Protein AF-A0AAN6ILG6-F1 (afdb_monomer_lite)

pLDDT: mean 80.62, std 25.34, range [27.41, 98.56]

Structure (mmCIF, N/CA/C/O backbone):
data_AF-A0AAN6ILG6-F1
#
_entry.id   AF-A0AAN6ILG6-F1
#
loop_
_atom_site.group_PDB
_atom_site.id
_atom_site.type_symbol
_atom_site.label_atom_id
_atom_site.label_alt_id
_atom_site.label_comp_id
_atom_site.label_asym_id
_atom_site.label_entity_id
_atom_site.label_seq_id
_atom_site.pdbx_PDB_ins_code
_atom_site.Cartn_x
_atom_site.Cartn_y
_atom_site.Cartn_z
_atom_site.occupancy
_atom_site.B_iso_or_equiv
_atom_site.auth_seq_id
_atom_site.auth_comp_id
_atom_site.auth_asym_id
_atom_site.auth_atom_id
_atom_site.pdbx_PDB_model_num
ATOM 1 N N . MET A 1 1 ? -23.202 -20.974 -27.378 1.00 37.56 1 MET A N 1
ATOM 2 C CA . MET A 1 1 ? -24.303 -21.431 -26.502 1.00 37.56 1 MET A CA 1
ATOM 3 C C . MET A 1 1 ? -24.706 -22.825 -26.984 1.00 37.56 1 MET A C 1
ATOM 5 O O . MET A 1 1 ? -24.920 -22.951 -28.180 1.00 37.56 1 MET A O 1
ATOM 9 N N . LEU A 1 2 ? -24.760 -23.811 -26.067 1.00 27.50 2 LEU A N 1
ATOM 10 C CA . LEU A 1 2 ? -25.050 -25.264 -26.225 1.00 27.50 2 LEU A CA 1
ATOM 11 C C . LEU A 1 2 ? -23.941 -26.165 -26.835 1.00 27.50 2 LEU A C 1
ATOM 13 O O . LEU A 1 2 ? -23.263 -25.728 -27.757 1.00 27.50 2 LEU A O 1
ATOM 17 N N . PRO A 1 3 ? -23.827 -27.457 -26.435 1.00 35.47 3 PRO A N 1
ATOM 18 C CA . PRO A 1 3 ? -24.008 -28.020 -25.085 1.00 35.47 3 PRO A CA 1
ATOM 19 C C . PRO A 1 3 ? -22.952 -29.089 -24.681 1.00 35.47 3 PRO A C 1
ATOM 21 O O . PRO A 1 3 ? -22.214 -29.635 -25.495 1.00 35.47 3 PRO A O 1
ATOM 24 N N . ARG A 1 4 ? -22.928 -29.416 -23.380 1.00 35.19 4 ARG A N 1
ATOM 25 C CA . ARG A 1 4 ? -22.278 -30.598 -22.780 1.00 35.19 4 ARG A CA 1
ATOM 26 C C . ARG A 1 4 ? -23.208 -31.816 -22.860 1.00 35.19 4 ARG A C 1
ATOM 28 O O . ARG A 1 4 ? -24.345 -31.676 -22.423 1.00 35.19 4 ARG A O 1
ATOM 35 N N . SER A 1 5 ? -22.680 -33.000 -23.200 1.00 34.22 5 SER A N 1
ATOM 36 C CA . SER A 1 5 ? -23.060 -34.283 -22.564 1.00 34.22 5 SER A CA 1
ATOM 37 C C . SER A 1 5 ? -22.188 -35.479 -23.003 1.00 34.22 5 SER A C 1
ATOM 39 O O . SER A 1 5 ? -22.277 -35.904 -24.147 1.00 34.22 5 SER A O 1
ATOM 41 N N . THR A 1 6 ? -21.445 -36.042 -22.030 1.00 32.50 6 THR A N 1
ATOM 42 C CA . THR A 1 6 ? -21.337 -37.490 -21.674 1.00 32.50 6 THR A CA 1
ATOM 43 C C . THR A 1 6 ? -20.784 -38.506 -22.696 1.00 32.50 6 THR A C 1
ATOM 45 O O . THR A 1 6 ? -21.150 -38.450 -23.853 1.00 32.50 6 THR A O 1
ATOM 48 N N . VAL A 1 7 ? -20.024 -39.572 -22.400 1.00 30.66 7 VAL A N 1
ATOM 49 C CA . VAL A 1 7 ? -19.466 -40.272 -21.215 1.00 30.66 7 VAL A CA 1
ATOM 50 C C . VAL A 1 7 ? -18.577 -41.400 -21.798 1.00 30.66 7 VAL A C 1
ATOM 52 O O . VAL A 1 7 ? -18.983 -41.989 -22.791 1.00 30.66 7 VAL A O 1
ATOM 55 N N . SER A 1 8 ? -17.444 -41.760 -21.174 1.00 27.52 8 SER A N 1
ATOM 56 C CA . SER A 1 8 ? -16.962 -43.159 -20.983 1.00 27.52 8 SER A CA 1
ATOM 57 C C . SER A 1 8 ? -15.572 -43.127 -20.317 1.00 27.52 8 SER A C 1
ATOM 59 O O . SER A 1 8 ? -14.613 -42.644 -20.905 1.00 27.52 8 SER A O 1
ATOM 61 N N . LYS A 1 9 ? -15.467 -43.330 -18.998 1.00 27.41 9 LYS A N 1
ATOM 62 C CA . LYS A 1 9 ? -15.150 -44.608 -18.320 1.00 27.41 9 LYS A CA 1
ATOM 63 C C . LYS A 1 9 ? -13.841 -45.275 -18.779 1.00 27.41 9 LYS A C 1
ATOM 65 O O . LYS A 1 9 ? -13.829 -46.051 -19.723 1.00 27.41 9 LYS A O 1
ATOM 70 N N . ALA A 1 10 ? -12.803 -45.103 -17.961 1.00 28.56 10 ALA A N 1
ATOM 71 C CA . ALA A 1 10 ? -11.825 -46.147 -17.667 1.00 28.56 10 ALA A CA 1
ATOM 72 C C . ALA A 1 10 ? -11.486 -46.102 -16.163 1.00 28.56 10 ALA A C 1
ATOM 74 O O . ALA A 1 10 ? -10.899 -45.148 -15.661 1.00 28.56 10 ALA A O 1
ATOM 75 N N . GLN A 1 11 ? -11.958 -47.125 -15.448 1.00 29.39 11 GLN A N 1
ATOM 76 C CA . GLN A 1 11 ? -11.457 -47.596 -14.147 1.00 29.39 11 GLN A CA 1
ATOM 77 C C . GLN A 1 11 ? -10.057 -48.216 -14.407 1.00 29.39 11 GLN A C 1
ATOM 79 O O . GLN A 1 11 ? -9.776 -48.566 -15.545 1.00 29.39 11 GLN A O 1
ATOM 84 N N . SER A 1 12 ? -9.101 -48.432 -13.504 1.00 27.53 12 SER A N 1
ATOM 85 C CA . SER A 1 12 ? -9.076 -48.778 -12.083 1.00 27.53 12 SER A CA 1
ATOM 86 C C . SER A 1 12 ? -7.592 -48.792 -11.664 1.00 27.53 12 SER A C 1
ATOM 88 O O . SER A 1 12 ? -6.769 -49.240 -12.459 1.00 27.53 12 SER A O 1
ATOM 90 N N . LEU A 1 13 ? -7.240 -48.379 -10.442 1.00 28.42 13 LEU A N 1
ATOM 91 C CA . LEU A 1 13 ? -6.645 -49.275 -9.431 1.00 28.42 13 LEU A CA 1
ATOM 92 C C . LEU A 1 13 ? -6.182 -48.503 -8.189 1.00 28.42 13 LEU A C 1
ATOM 94 O O . LEU A 1 13 ? -5.419 -47.543 -8.240 1.00 28.42 13 LEU A O 1
ATOM 98 N N . ALA A 1 14 ? -6.697 -48.981 -7.064 1.00 28.89 14 ALA A N 1
ATOM 99 C CA . ALA A 1 14 ? -6.488 -48.517 -5.708 1.00 28.89 14 ALA A CA 1
ATOM 100 C C . ALA A 1 14 ? -5.076 -48.800 -5.178 1.00 28.89 14 ALA A C 1
ATOM 102 O O . ALA A 1 14 ? -4.472 -49.804 -5.546 1.00 28.89 14 ALA A O 1
ATOM 103 N N . ARG A 1 15 ? -4.657 -48.024 -4.168 1.00 27.77 15 ARG A N 1
ATOM 104 C CA . ARG A 1 15 ? -4.013 -48.553 -2.953 1.00 27.77 15 ARG A CA 1
ATOM 105 C C . ARG A 1 15 ? -4.405 -47.700 -1.742 1.00 27.77 15 ARG A C 1
ATOM 107 O O . ARG A 1 15 ? -4.163 -46.499 -1.709 1.00 27.77 15 ARG A O 1
ATOM 114 N N . LEU A 1 16 ? -5.061 -48.360 -0.788 1.00 28.80 16 LEU A N 1
ATOM 115 C CA . LEU A 1 16 ? -5.446 -47.849 0.524 1.00 28.80 16 LEU A CA 1
ATOM 116 C C . LEU A 1 16 ? -4.208 -47.631 1.407 1.00 28.80 16 LEU A C 1
ATOM 118 O O . LEU A 1 16 ? -3.353 -48.510 1.494 1.00 28.80 16 LEU A O 1
ATOM 122 N N . GLY A 1 17 ? -4.197 -46.523 2.145 1.00 28.44 17 GLY A N 1
ATOM 123 C CA . GLY A 1 17 ? -3.419 -46.344 3.370 1.00 28.44 17 GLY A CA 1
ATOM 124 C C . GLY A 1 17 ? -4.347 -45.799 4.454 1.00 28.44 17 GLY A C 1
ATOM 125 O O . GLY A 1 17 ? -4.822 -44.672 4.349 1.00 28.44 17 GLY A O 1
ATOM 126 N N . ALA A 1 18 ? -4.672 -46.633 5.441 1.00 33.44 18 ALA A N 1
ATOM 127 C CA . ALA A 1 18 ? -5.539 -46.310 6.570 1.00 33.44 18 ALA A CA 1
ATOM 128 C C . ALA A 1 18 ? -4.818 -45.415 7.598 1.00 33.44 18 ALA A C 1
ATOM 130 O O . ALA A 1 18 ? -3.638 -45.623 7.873 1.00 33.44 18 ALA A O 1
ATOM 131 N N . VAL A 1 19 ? -5.541 -44.465 8.201 1.00 37.97 19 VAL A N 1
ATOM 132 C CA . VAL A 1 19 ? -5.087 -43.639 9.339 1.00 37.97 19 VAL A CA 1
ATOM 133 C C . VAL A 1 19 ? -6.102 -43.806 10.488 1.00 37.97 19 VAL A C 1
ATOM 135 O O . VAL A 1 19 ? -7.297 -43.905 10.200 1.00 37.97 19 VAL A O 1
ATOM 138 N N . PRO A 1 20 ? -5.680 -43.908 11.767 1.00 33.75 20 PRO A N 1
ATOM 139 C CA . PRO A 1 20 ? -6.490 -44.513 12.822 1.00 33.75 20 PRO A CA 1
ATOM 140 C C . PRO A 1 20 ? -7.563 -43.599 13.435 1.00 33.75 20 PRO A C 1
ATOM 142 O O . PRO A 1 20 ? -7.376 -42.403 13.655 1.00 33.75 20 PRO A O 1
ATOM 145 N N . SER A 1 21 ? -8.676 -44.239 13.788 1.00 39.94 21 SER A N 1
ATOM 146 C CA . SER A 1 21 ? -9.923 -43.696 14.333 1.00 39.94 21 SER A CA 1
ATOM 147 C C . SER A 1 21 ? -9.893 -43.435 15.850 1.00 39.94 21 SER A C 1
ATOM 149 O O . SER A 1 21 ? -10.621 -44.088 16.594 1.00 39.94 21 SER A O 1
ATOM 151 N N . SER A 1 22 ? -9.093 -42.480 16.340 1.00 34.94 22 SER A N 1
ATOM 152 C CA . SER A 1 22 ? -9.093 -42.125 17.781 1.00 34.94 22 SER A CA 1
ATOM 153 C C . SER A 1 22 ? -9.301 -40.643 18.118 1.00 34.94 22 SER A C 1
ATOM 155 O O . SER A 1 22 ? -9.408 -40.304 19.292 1.00 34.94 22 SER A O 1
ATOM 157 N N . VAL A 1 23 ? -9.459 -39.754 17.129 1.00 38.31 23 VAL A N 1
ATOM 158 C CA . VAL A 1 23 ? -9.656 -38.305 17.378 1.00 38.31 23 VAL A CA 1
ATOM 159 C C . VAL A 1 23 ? -11.119 -37.853 17.200 1.00 38.31 23 VAL A C 1
ATOM 161 O O . VAL A 1 23 ? -11.509 -36.793 17.685 1.00 38.31 23 VAL A O 1
ATOM 164 N N . LEU A 1 24 ? -11.984 -38.679 16.595 1.00 36.03 24 LEU A N 1
ATOM 165 C CA . LEU A 1 24 ? -13.403 -38.341 16.381 1.00 36.03 24 LEU A CA 1
ATOM 166 C C . LEU A 1 24 ? -14.313 -38.549 17.610 1.00 36.03 24 LEU A C 1
ATOM 168 O O . LEU A 1 24 ? -15.437 -38.053 17.619 1.00 36.03 24 LEU A O 1
ATOM 172 N N . ALA A 1 25 ? -13.856 -39.247 18.654 1.00 37.28 25 ALA A N 1
ATOM 173 C CA . ALA A 1 25 ? -14.708 -39.612 19.792 1.00 37.28 25 ALA A CA 1
ATOM 174 C C . ALA A 1 25 ? -14.851 -38.507 20.863 1.00 37.28 25 ALA A C 1
ATOM 176 O O . ALA A 1 25 ? -15.771 -38.557 21.676 1.00 37.28 25 ALA A O 1
ATOM 177 N N . THR A 1 26 ? -14.001 -37.476 20.853 1.00 35.88 26 THR A N 1
ATOM 178 C CA . THR A 1 26 ? -13.966 -36.460 21.927 1.00 35.88 26 THR A CA 1
ATOM 179 C C . THR A 1 26 ? -14.796 -35.206 21.614 1.00 35.88 26 THR A C 1
ATOM 181 O O . THR A 1 26 ? -15.147 -34.452 22.520 1.00 35.88 26 THR A O 1
ATOM 184 N N . ALA A 1 27 ? -15.173 -34.988 20.349 1.00 37.06 27 ALA A N 1
ATOM 185 C CA . ALA A 1 27 ? -15.988 -33.839 19.933 1.00 37.06 27 ALA A CA 1
ATOM 186 C C . ALA A 1 27 ? -17.505 -34.083 20.081 1.00 37.06 27 ALA A C 1
ATOM 188 O O . ALA A 1 27 ? -18.256 -33.149 20.355 1.00 37.06 27 ALA A O 1
ATOM 189 N N . ALA A 1 28 ? -17.958 -35.337 19.972 1.00 36.50 28 ALA A N 1
ATOM 190 C CA . ALA A 1 28 ? -19.379 -35.688 20.056 1.00 36.50 28 ALA A CA 1
ATOM 191 C C . ALA A 1 28 ? -19.934 -35.677 21.497 1.00 36.50 28 ALA A C 1
ATOM 193 O O . ALA A 1 28 ? -21.123 -35.443 21.697 1.00 36.50 28 ALA A O 1
ATOM 194 N N . LEU A 1 29 ? -19.083 -35.858 22.516 1.00 34.81 29 LEU A N 1
ATOM 195 C CA . LEU A 1 29 ? -19.524 -35.952 23.916 1.00 34.81 29 LEU A CA 1
ATOM 196 C C . LEU A 1 29 ? -19.755 -34.584 24.592 1.00 34.81 29 LEU A C 1
ATOM 198 O O . LEU A 1 29 ? -20.463 -34.503 25.592 1.00 34.81 29 LEU A O 1
ATOM 202 N N . ARG A 1 30 ? -19.207 -33.489 24.041 1.00 35.28 30 ARG A N 1
ATOM 203 C CA . ARG A 1 30 ? -19.399 -32.122 24.573 1.00 35.28 30 ARG A CA 1
ATOM 204 C C . ARG A 1 30 ? -20.671 -31.431 24.065 1.00 35.28 30 ARG A C 1
ATOM 206 O O . ARG A 1 30 ? -21.126 -30.482 24.692 1.00 35.28 30 ARG A O 1
ATOM 213 N N . ALA A 1 31 ? -21.263 -31.921 22.975 1.00 37.19 31 ALA A N 1
ATOM 214 C CA . ALA A 1 31 ? -22.494 -31.374 22.400 1.00 37.19 31 ALA A CA 1
ATOM 215 C C . ALA A 1 31 ? -23.781 -31.930 23.049 1.00 37.19 31 ALA A C 1
ATOM 217 O O . ALA A 1 31 ? -24.849 -31.351 22.881 1.00 37.19 31 ALA A O 1
ATOM 218 N N . ALA A 1 32 ? -23.692 -33.017 23.825 1.00 35.97 32 ALA A N 1
ATOM 219 C CA . ALA A 1 32 ? -24.858 -33.720 24.370 1.00 35.97 32 ALA A CA 1
ATOM 220 C C . ALA A 1 32 ? -25.281 -33.290 25.793 1.00 35.97 32 ALA A C 1
ATOM 222 O O . ALA A 1 32 ? -26.276 -33.800 26.300 1.00 35.97 32 ALA A O 1
ATOM 223 N N . LEU A 1 33 ? -24.579 -32.348 26.442 1.00 34.56 33 LEU A N 1
ATOM 224 C CA . LEU A 1 33 ? -24.866 -31.947 27.833 1.00 34.56 33 LEU A CA 1
ATOM 225 C C . LEU A 1 33 ? -25.572 -30.586 27.997 1.00 34.56 33 LEU A C 1
ATOM 227 O O . LEU A 1 33 ? -25.819 -30.163 29.121 1.00 34.56 33 LEU A O 1
ATOM 231 N N . LEU A 1 34 ? -25.918 -29.898 26.903 1.00 34.12 34 LEU A N 1
ATOM 232 C CA . LEU A 1 34 ? -26.539 -28.560 26.927 1.00 34.12 34 LEU A CA 1
ATOM 233 C C . LEU A 1 34 ? -27.992 -28.536 26.412 1.00 34.12 34 LEU A C 1
ATOM 235 O O . LEU A 1 34 ? -28.523 -27.470 26.109 1.00 34.12 34 LEU A O 1
ATOM 239 N N . HIS A 1 35 ? -28.660 -29.690 26.304 1.00 40.69 35 HIS A N 1
ATOM 240 C CA . HIS A 1 35 ? -30.042 -29.800 25.796 1.00 40.69 35 HIS A CA 1
ATOM 241 C C . HIS A 1 35 ? -31.047 -30.394 26.794 1.00 40.69 35 HIS A C 1
ATOM 243 O O . HIS A 1 35 ? -32.044 -30.999 26.410 1.00 40.69 35 HIS A O 1
ATOM 249 N N . THR A 1 36 ? -30.846 -30.163 28.090 1.00 36.66 36 THR A N 1
ATOM 250 C CA . THR A 1 36 ? -31.822 -30.537 29.126 1.00 36.66 36 THR A CA 1
ATOM 251 C C . THR A 1 36 ? -32.105 -29.392 30.093 1.00 36.66 36 THR A C 1
ATOM 253 O O . THR A 1 36 ? -31.990 -29.534 31.303 1.00 36.66 36 THR A O 1
ATOM 256 N N . LEU A 1 37 ? -32.557 -28.251 29.570 1.00 30.94 37 LEU A N 1
ATOM 257 C CA . LEU A 1 37 ? -33.304 -27.280 30.371 1.00 30.94 37 LEU A CA 1
ATOM 258 C C . LEU A 1 37 ? -34.600 -26.923 29.637 1.00 30.94 37 LEU A C 1
ATOM 260 O O . LEU A 1 37 ? -34.627 -26.099 28.728 1.00 30.94 37 LEU A O 1
ATOM 264 N N . LYS A 1 38 ? -35.685 -27.605 30.027 1.00 35.44 38 LYS A N 1
ATOM 265 C CA . LYS A 1 38 ? -37.062 -27.229 29.680 1.00 35.44 38 LYS A CA 1
ATOM 266 C C . LYS A 1 38 ? -37.358 -25.831 30.246 1.00 35.44 38 LYS A C 1
ATOM 268 O O . LYS A 1 38 ? -37.029 -25.592 31.410 1.00 35.44 38 LYS A O 1
ATOM 273 N N . PRO A 1 39 ? -38.045 -24.942 29.508 1.00 33.09 39 PRO A N 1
ATOM 274 C CA . PRO A 1 39 ? -38.548 -23.704 30.084 1.00 33.09 39 PRO A CA 1
ATOM 275 C C . PRO A 1 39 ? -39.615 -24.038 31.136 1.00 33.09 39 PRO A C 1
ATOM 277 O O . PRO A 1 39 ? -40.578 -24.763 30.877 1.00 33.09 39 PRO A O 1
ATOM 280 N N . ARG A 1 40 ? -39.406 -23.543 32.357 1.00 28.97 40 ARG A N 1
ATOM 281 C CA . ARG A 1 40 ? -40.323 -23.695 33.487 1.00 28.97 40 ARG A CA 1
ATOM 282 C C . ARG A 1 40 ? -41.527 -22.781 33.244 1.00 28.97 40 ARG A C 1
ATOM 284 O O . ARG A 1 40 ? -41.373 -21.565 33.218 1.00 28.97 40 ARG A O 1
ATOM 291 N N . GLN A 1 41 ? -42.710 -23.363 33.056 1.00 32.34 41 GLN A N 1
ATOM 292 C CA . GLN A 1 41 ? -43.970 -22.620 33.043 1.00 32.34 41 GLN A CA 1
ATOM 293 C C . GLN A 1 41 ? -44.199 -22.018 34.435 1.00 32.34 41 GLN A C 1
ATOM 295 O O . GLN A 1 41 ? -44.405 -22.751 35.404 1.00 32.34 41 GLN A O 1
ATOM 300 N N . SER A 1 42 ? -44.132 -20.693 34.555 1.00 32.50 42 SER A N 1
ATOM 301 C CA . SER A 1 42 ? -44.607 -19.995 35.746 1.00 32.50 42 SER A CA 1
ATOM 302 C C . SER A 1 42 ? -46.119 -19.814 35.638 1.00 32.50 42 SER A C 1
ATOM 304 O O . SER A 1 42 ? -46.610 -19.056 34.803 1.00 32.50 42 SER A O 1
ATOM 306 N N . SER A 1 43 ? -46.840 -20.538 36.490 1.00 31.02 43 SER A N 1
ATOM 307 C CA . SER A 1 43 ? -48.249 -20.327 36.808 1.00 31.02 43 SER A CA 1
ATOM 308 C C . SER A 1 43 ? -48.511 -18.856 37.139 1.00 31.02 43 SER A C 1
ATOM 310 O O . SER A 1 43 ? -47.929 -18.322 38.083 1.00 31.02 43 SER A O 1
ATOM 312 N N . ALA A 1 44 ? -49.408 -18.222 36.385 1.00 31.67 44 ALA A N 1
ATOM 313 C CA . ALA A 1 44 ? -49.995 -16.939 36.733 1.00 31.67 44 ALA A CA 1
ATOM 314 C C . ALA A 1 44 ? -50.827 -17.101 38.015 1.00 31.67 44 ALA A C 1
ATOM 316 O O . ALA A 1 44 ? -51.818 -17.829 38.032 1.00 31.67 44 ALA A O 1
ATOM 317 N N . ALA A 1 45 ? -50.408 -16.445 39.096 1.00 30.44 45 ALA A N 1
ATOM 318 C CA . ALA A 1 45 ? -51.261 -16.221 40.252 1.00 30.44 45 ALA A CA 1
ATOM 319 C C . ALA A 1 45 ? -52.100 -14.970 39.975 1.00 30.44 45 ALA A C 1
ATOM 321 O O . ALA A 1 45 ? -51.566 -13.879 39.775 1.00 30.44 45 ALA A O 1
ATOM 322 N N . ALA A 1 46 ? -53.415 -15.160 39.915 1.00 32.62 46 ALA A N 1
ATOM 323 C CA . ALA A 1 46 ? -54.392 -14.095 39.802 1.00 32.62 46 ALA A CA 1
ATOM 324 C C . ALA A 1 46 ? -54.331 -13.187 41.040 1.00 32.62 46 ALA A C 1
ATOM 326 O O . ALA A 1 46 ? -54.523 -13.650 42.163 1.00 32.62 46 ALA A O 1
ATOM 327 N N . ALA A 1 47 ? -54.111 -11.894 40.817 1.00 30.17 47 ALA A N 1
ATOM 328 C CA . ALA A 1 47 ? -54.420 -10.847 41.778 1.00 30.17 47 ALA A CA 1
ATOM 329 C C . ALA A 1 47 ? -55.408 -9.886 41.113 1.00 30.17 47 ALA A C 1
ATOM 331 O O . ALA A 1 47 ? -55.060 -9.089 40.245 1.00 30.17 47 ALA A O 1
ATOM 332 N N . THR A 1 48 ? -56.669 -10.025 41.502 1.00 31.09 48 THR A N 1
ATOM 333 C CA . THR A 1 48 ? -57.751 -9.068 41.279 1.00 31.09 48 THR A CA 1
ATOM 334 C C . THR A 1 48 ? -57.395 -7.733 41.928 1.00 31.09 48 THR A C 1
ATOM 336 O O . THR A 1 48 ? -57.300 -7.664 43.151 1.00 31.09 48 THR A O 1
ATOM 339 N N . VAL A 1 49 ? -57.260 -6.671 41.131 1.00 32.78 49 VAL A N 1
ATOM 340 C CA . VAL A 1 49 ? -57.364 -5.283 41.603 1.00 32.78 49 VAL A CA 1
ATOM 341 C C . VAL A 1 49 ? -58.253 -4.508 40.633 1.00 32.78 49 VAL A C 1
ATOM 343 O O . VAL A 1 49 ? -58.177 -4.672 39.418 1.00 32.78 49 VAL A O 1
ATOM 346 N N . SER A 1 50 ? -59.168 -3.754 41.230 1.00 29.17 50 SER A N 1
ATOM 347 C CA . SER A 1 50 ? -60.350 -3.138 40.649 1.00 29.17 50 SER A CA 1
ATOM 348 C C . SER A 1 50 ? -60.076 -2.049 39.616 1.00 29.17 50 SER A C 1
ATOM 350 O O . SER A 1 50 ? -59.101 -1.307 39.696 1.00 29.17 50 SER A O 1
ATOM 352 N N . SER A 1 51 ? -61.056 -1.914 38.727 1.00 34.28 51 SER A N 1
ATOM 353 C CA . SER A 1 51 ? -61.338 -0.795 37.831 1.00 34.28 51 SER A CA 1
ATOM 354 C C . SER A 1 51 ? -61.025 0.592 38.407 1.00 34.28 51 SER A C 1
ATOM 356 O O . SER A 1 51 ? -61.603 0.999 39.415 1.00 34.28 51 SER A O 1
ATOM 358 N N . GLY A 1 52 ? -60.200 1.337 37.676 1.00 28.27 52 GLY A N 1
ATOM 359 C CA . GLY A 1 52 ? -60.052 2.784 37.754 1.00 28.27 52 GLY A CA 1
ATOM 360 C C . GLY A 1 52 ? -59.693 3.284 36.360 1.00 28.27 52 GLY A C 1
ATOM 361 O O . GLY A 1 52 ? -58.574 3.092 35.895 1.00 28.27 52 GLY A O 1
ATOM 362 N N . ASP A 1 53 ? -60.689 3.825 35.674 1.00 35.16 53 ASP A N 1
ATOM 363 C CA . ASP A 1 53 ? -60.608 4.375 34.327 1.00 35.16 53 ASP A CA 1
ATOM 364 C C . ASP A 1 53 ? -59.734 5.638 34.335 1.00 35.16 53 ASP A C 1
ATOM 366 O O . ASP A 1 53 ? -60.018 6.569 35.089 1.00 35.16 53 ASP A O 1
ATOM 370 N N . SER A 1 54 ? -58.650 5.653 33.556 1.00 33.44 54 SER A N 1
ATOM 371 C CA . SER A 1 54 ? -57.942 6.858 33.096 1.00 33.44 54 SER A CA 1
ATOM 372 C C . SER A 1 54 ? -56.871 6.461 32.082 1.00 33.44 54 SER A C 1
ATOM 374 O O . SER A 1 54 ? -55.869 5.822 32.398 1.00 33.44 54 SER A O 1
ATOM 376 N N . THR A 1 55 ? -57.102 6.857 30.838 1.00 40.38 55 THR A N 1
ATOM 377 C CA . THR A 1 55 ? -56.177 6.851 29.702 1.00 40.38 55 THR A CA 1
ATOM 378 C C . THR A 1 55 ? -54.743 7.243 30.086 1.00 40.38 55 THR A C 1
ATOM 380 O O . THR A 1 55 ? -54.432 8.422 30.237 1.00 40.38 55 THR A O 1
ATOM 383 N N . ALA A 1 56 ? -53.853 6.251 30.180 1.00 41.00 56 ALA A N 1
ATOM 384 C CA . ALA A 1 56 ? -52.406 6.424 30.316 1.00 41.00 56 ALA A CA 1
ATOM 385 C C . ALA A 1 56 ? -51.674 5.633 29.219 1.00 41.00 56 ALA A C 1
ATOM 387 O O . ALA A 1 56 ? -50.913 4.705 29.478 1.00 41.00 56 ALA A O 1
ATOM 388 N N . THR A 1 57 ? -51.888 6.014 27.961 1.00 37.75 57 THR A N 1
ATOM 389 C CA . THR A 1 57 ? -51.171 5.468 26.795 1.00 37.75 57 THR A CA 1
ATOM 390 C C . THR A 1 57 ? -49.699 5.915 26.703 1.00 37.75 57 THR A C 1
ATOM 392 O O . THR A 1 57 ? -49.012 5.532 25.764 1.00 37.75 57 THR A O 1
ATOM 395 N N . GLY A 1 58 ? -49.179 6.673 27.683 1.00 41.22 58 GLY A N 1
ATOM 396 C CA . GLY A 1 58 ? -47.783 7.144 27.727 1.00 41.22 58 GLY A CA 1
ATOM 397 C C . GLY A 1 58 ? -46.832 6.381 28.667 1.00 41.22 58 GLY A C 1
ATOM 398 O O . GLY A 1 58 ? -45.622 6.567 28.583 1.00 41.22 58 GLY A O 1
ATOM 399 N N . SER A 1 59 ? -47.336 5.521 29.563 1.00 49.69 59 SER A N 1
ATOM 400 C CA . SER A 1 59 ? -46.513 4.904 30.627 1.00 49.69 59 SER A CA 1
ATOM 401 C C . SER A 1 59 ? -45.774 3.633 30.179 1.00 49.69 59 SER A C 1
ATOM 403 O O . SER A 1 59 ? -44.639 3.383 30.588 1.00 49.69 59 SER A O 1
ATOM 405 N N . THR A 1 60 ? -46.367 2.850 29.278 1.00 48.34 60 THR A N 1
ATOM 406 C CA . THR A 1 60 ? -45.805 1.570 28.818 1.00 48.34 60 THR A CA 1
ATOM 407 C C . THR A 1 60 ? -44.577 1.737 27.921 1.00 48.34 60 THR A C 1
ATOM 409 O O . THR A 1 60 ? -43.649 0.937 28.016 1.00 48.34 60 THR A O 1
ATOM 412 N N . ALA A 1 61 ? -44.515 2.799 27.110 1.00 53.94 61 ALA A N 1
ATOM 413 C CA . ALA A 1 61 ? -43.353 3.105 26.270 1.00 53.94 61 ALA A CA 1
ATOM 414 C C . ALA A 1 61 ? -42.113 3.487 27.102 1.00 53.94 61 ALA A C 1
ATOM 416 O O . ALA A 1 61 ? -41.002 3.066 26.788 1.00 53.94 61 ALA A O 1
ATOM 417 N N . SER A 1 62 ? -42.309 4.222 28.203 1.00 60.22 62 SER A N 1
ATOM 418 C CA . SER A 1 62 ? -41.237 4.619 29.125 1.00 60.22 62 SER A CA 1
ATOM 419 C C . SER A 1 62 ? -40.696 3.430 29.930 1.00 60.22 62 SER A C 1
ATOM 421 O O . SER A 1 62 ? -39.482 3.263 30.034 1.00 60.22 62 SER A O 1
ATOM 423 N N . ALA A 1 63 ? -41.575 2.550 30.424 1.00 60.59 63 ALA A N 1
ATOM 424 C CA . ALA A 1 63 ? -41.165 1.338 31.135 1.00 60.59 63 ALA A CA 1
ATOM 425 C C . ALA A 1 63 ? -40.438 0.334 30.219 1.00 60.59 63 ALA A C 1
ATOM 427 O O . ALA A 1 63 ? -39.457 -0.283 30.633 1.00 60.59 63 ALA A O 1
ATOM 428 N N . ALA A 1 64 ? -40.876 0.202 28.961 1.00 60.94 64 ALA A N 1
ATOM 429 C CA . ALA A 1 64 ? -40.209 -0.633 27.964 1.00 60.94 64 ALA A CA 1
ATOM 430 C C . ALA A 1 64 ? -38.830 -0.074 27.571 1.00 60.94 64 ALA A C 1
ATOM 432 O O . ALA A 1 64 ? -37.865 -0.832 27.515 1.00 60.94 64 ALA A O 1
ATOM 433 N N . ALA A 1 65 ? -38.706 1.242 27.372 1.00 61.50 65 ALA A N 1
ATOM 434 C CA . ALA A 1 65 ? -37.421 1.890 27.107 1.00 61.50 65 ALA A CA 1
ATOM 435 C C . ALA A 1 65 ? -36.445 1.745 28.288 1.00 61.50 65 ALA A C 1
ATOM 437 O O . ALA A 1 65 ? -35.279 1.414 28.087 1.00 61.50 65 ALA A O 1
ATOM 438 N N . ALA A 1 66 ? -36.926 1.899 29.525 1.00 65.81 66 ALA A N 1
ATOM 439 C CA . ALA A 1 66 ? -36.120 1.694 30.728 1.00 65.81 66 ALA A CA 1
ATOM 440 C C . ALA A 1 66 ? -35.655 0.233 30.888 1.00 65.81 66 ALA A C 1
ATOM 442 O O . ALA A 1 66 ? -34.515 -0.014 31.276 1.00 65.81 66 ALA A O 1
ATOM 443 N N . ALA A 1 67 ? -36.504 -0.742 30.546 1.00 64.69 67 ALA A N 1
ATOM 444 C CA . ALA A 1 67 ? -36.139 -2.159 30.560 1.00 64.69 67 ALA A CA 1
ATOM 445 C C . ALA A 1 67 ? -35.115 -2.518 29.466 1.00 64.69 67 ALA A C 1
ATOM 447 O O . ALA A 1 67 ? -34.208 -3.311 29.713 1.00 64.69 67 ALA A O 1
ATOM 448 N N . VAL A 1 68 ? -35.222 -1.910 28.278 1.00 66.94 68 VAL A N 1
ATOM 449 C CA . VAL A 1 68 ? -34.233 -2.047 27.194 1.00 66.94 68 VAL A CA 1
ATOM 450 C C . VAL A 1 68 ? -32.893 -1.422 27.596 1.00 66.94 68 VAL A C 1
ATOM 452 O O . VAL A 1 68 ? -31.854 -2.043 27.394 1.00 66.94 68 VAL A O 1
ATOM 455 N N . GLN A 1 69 ? -32.907 -0.257 28.250 1.00 68.62 69 GLN A N 1
ATOM 456 C CA . GLN A 1 69 ? -31.705 0.385 28.792 1.00 68.62 69 GLN A CA 1
ATOM 457 C C . GLN A 1 69 ? -31.033 -0.473 29.877 1.00 68.62 69 GLN A C 1
ATOM 459 O O . GLN A 1 69 ? -29.811 -0.586 29.913 1.00 68.62 69 GLN A O 1
ATOM 464 N N . ALA A 1 70 ? -31.820 -1.114 30.748 1.00 75.19 70 ALA A N 1
ATOM 465 C CA . ALA A 1 70 ? -31.308 -1.990 31.804 1.00 75.19 70 ALA A CA 1
ATOM 466 C C . ALA A 1 70 ? -30.632 -3.265 31.263 1.00 75.19 70 ALA A C 1
ATOM 468 O O . ALA A 1 70 ? -29.816 -3.872 31.955 1.00 75.19 70 ALA A O 1
ATOM 469 N N . LEU A 1 71 ? -30.965 -3.664 30.033 1.00 78.88 71 LEU A N 1
ATOM 470 C CA . LEU A 1 71 ? -30.364 -4.790 29.315 1.00 78.88 71 LEU A CA 1
ATOM 471 C C . LEU A 1 71 ? -29.352 -4.340 28.250 1.00 78.88 71 LEU A C 1
ATOM 473 O O . LEU A 1 71 ? -28.910 -5.166 27.448 1.00 78.88 71 LEU A O 1
ATOM 477 N N . ALA A 1 72 ? -28.982 -3.055 28.228 1.00 71.56 72 ALA A N 1
ATOM 478 C CA . ALA A 1 72 ? -28.017 -2.542 27.271 1.00 71.56 72 ALA A CA 1
ATOM 479 C C . ALA A 1 72 ? -26.657 -3.257 27.429 1.00 71.56 72 ALA A C 1
ATOM 481 O O . ALA A 1 72 ? -26.227 -3.531 28.558 1.00 71.56 72 ALA A O 1
ATOM 482 N N . PRO A 1 73 ? -25.954 -3.567 26.324 1.00 69.50 73 PRO A N 1
ATOM 483 C CA . PRO A 1 73 ? -24.649 -4.210 26.386 1.00 69.50 73 PRO A CA 1
ATOM 484 C C . PRO A 1 73 ? -23.655 -3.372 27.198 1.00 69.50 73 PRO A C 1
ATOM 486 O O . PRO A 1 73 ? -23.353 -2.233 26.857 1.00 69.50 73 PRO A O 1
ATOM 489 N N . LEU A 1 74 ? -23.108 -3.957 28.265 1.00 72.44 74 LEU A N 1
ATOM 490 C CA . LEU A 1 74 ? -22.108 -3.294 29.112 1.00 72.44 74 LEU A CA 1
ATOM 491 C C . LEU A 1 74 ? -20.705 -3.260 28.474 1.00 72.44 74 LEU A C 1
ATOM 493 O O . LEU A 1 74 ? -19.834 -2.514 28.921 1.00 72.44 74 LEU A O 1
ATOM 497 N N . ASP A 1 75 ? -20.466 -4.083 27.449 1.00 74.62 75 ASP A N 1
ATOM 498 C CA . ASP A 1 75 ? -19.197 -4.160 26.717 1.00 74.62 75 ASP A CA 1
ATOM 499 C C . ASP A 1 75 ? -19.234 -3.267 25.469 1.00 74.62 75 ASP 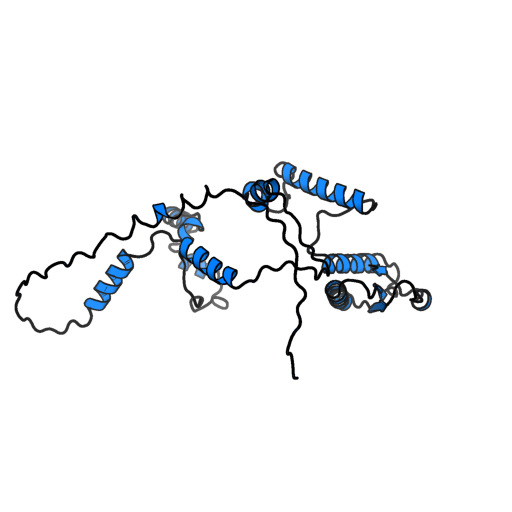A C 1
ATOM 501 O O . ASP A 1 75 ? -19.409 -3.736 24.343 1.00 74.62 75 ASP A O 1
ATOM 505 N N . THR A 1 76 ? -19.097 -1.958 25.685 1.00 84.62 76 THR A N 1
ATOM 506 C CA . THR A 1 76 ? -18.978 -0.972 24.607 1.00 84.62 76 THR A CA 1
ATOM 507 C C . THR A 1 76 ? -17.512 -0.752 24.229 1.00 84.62 76 THR A C 1
ATOM 509 O O . THR A 1 76 ? -16.622 -0.656 25.082 1.00 84.62 76 THR A O 1
ATOM 512 N N . PHE A 1 77 ? -17.239 -0.651 22.926 1.00 89.75 77 PHE A N 1
ATOM 513 C CA . PHE A 1 77 ? -15.880 -0.437 22.420 1.00 89.75 77 PHE A CA 1
ATOM 514 C C . PHE A 1 77 ? -15.338 0.959 22.768 1.00 89.75 77 PHE A C 1
ATOM 516 O O . PHE A 1 77 ? -14.164 1.089 23.118 1.00 89.75 77 PHE A O 1
ATOM 523 N N . LEU A 1 78 ? -16.199 1.988 22.760 1.00 89.81 78 LEU A N 1
ATOM 524 C CA . LEU A 1 78 ? -15.834 3.384 23.046 1.00 89.81 78 LEU A CA 1
ATOM 525 C C . LEU A 1 78 ? -15.056 3.537 24.357 1.00 89.81 78 LEU A C 1
ATOM 527 O O . LEU A 1 78 ? -14.046 4.232 24.395 1.00 89.81 78 LEU A O 1
ATOM 531 N N . ARG A 1 79 ? -15.459 2.826 25.416 1.00 87.19 79 ARG A N 1
ATOM 532 C CA . ARG A 1 79 ? -14.800 2.899 26.729 1.00 87.19 79 ARG A CA 1
ATOM 533 C C . ARG A 1 79 ? -13.376 2.321 26.728 1.00 87.19 79 ARG A C 1
ATOM 535 O O . ARG A 1 79 ? -12.565 2.674 27.585 1.00 87.19 79 ARG A O 1
ATOM 542 N N . ARG A 1 80 ? -13.074 1.404 25.804 1.00 90.62 80 ARG A N 1
ATOM 543 C CA . ARG A 1 80 ? -11.741 0.799 25.630 1.00 90.62 80 ARG A CA 1
ATOM 544 C C . ARG A 1 80 ? -10.871 1.583 24.653 1.00 90.62 80 ARG A C 1
ATOM 546 O O . ARG A 1 80 ? -9.655 1.558 24.795 1.00 90.62 80 ARG A O 1
ATOM 553 N N . HIS A 1 81 ? -11.493 2.264 23.694 1.00 94.38 81 HIS A N 1
ATOM 554 C CA . HIS A 1 81 ? -10.811 3.098 22.711 1.00 94.38 81 HIS A CA 1
ATOM 555 C C . HIS A 1 81 ? -10.430 4.473 23.276 1.00 94.38 81 HIS A C 1
ATOM 557 O O . HIS A 1 81 ? -9.287 4.902 23.137 1.00 94.38 81 HIS A O 1
ATOM 563 N N . ASN A 1 82 ? -11.365 5.141 23.956 1.00 94.44 82 ASN A N 1
ATOM 564 C CA . ASN A 1 82 ? -11.138 6.452 24.554 1.00 94.44 82 ASN A CA 1
ATOM 565 C C . ASN A 1 82 ? -10.423 6.297 25.901 1.00 94.44 82 ASN A C 1
ATOM 567 O O . ASN A 1 82 ? -10.922 5.635 26.817 1.00 94.44 82 ASN A O 1
ATOM 571 N N . GLY A 1 83 ? -9.244 6.915 26.005 1.00 94.69 83 GLY A N 1
ATOM 572 C CA . GLY A 1 83 ? -8.418 6.907 27.213 1.00 94.69 83 GLY A CA 1
ATOM 573 C C . GLY A 1 83 ? -9.035 7.686 28.383 1.00 94.69 83 GLY A C 1
ATOM 574 O O . GLY A 1 83 ? -9.250 7.074 29.432 1.00 94.69 83 GLY A O 1
ATOM 575 N N . PRO A 1 84 ? -9.332 8.994 28.217 1.00 95.81 84 PRO A N 1
ATOM 576 C CA . PRO A 1 84 ? -9.877 9.831 29.285 1.00 95.81 84 PRO A CA 1
ATOM 577 C C . PRO A 1 84 ? -11.195 9.293 29.848 1.00 95.81 84 PRO A C 1
ATOM 579 O O . PRO A 1 84 ? -12.079 8.865 29.100 1.00 95.81 84 PRO A O 1
ATOM 582 N N . ARG A 1 85 ? -11.319 9.312 31.176 1.00 93.44 85 ARG A N 1
ATOM 583 C CA . ARG A 1 85 ? -12.567 9.043 31.903 1.00 93.44 85 ARG A CA 1
ATOM 584 C C . ARG A 1 85 ? -13.319 10.340 32.162 1.00 93.44 85 ARG A C 1
ATOM 586 O O . ARG A 1 85 ? -12.748 11.415 32.032 1.00 93.44 85 ARG A O 1
ATOM 593 N N . ASP A 1 86 ? -14.575 10.236 32.579 1.00 93.19 86 ASP A N 1
ATOM 594 C CA . ASP A 1 86 ? -15.433 11.405 32.815 1.00 93.19 86 ASP A CA 1
ATOM 595 C C . ASP A 1 86 ? -14.777 12.421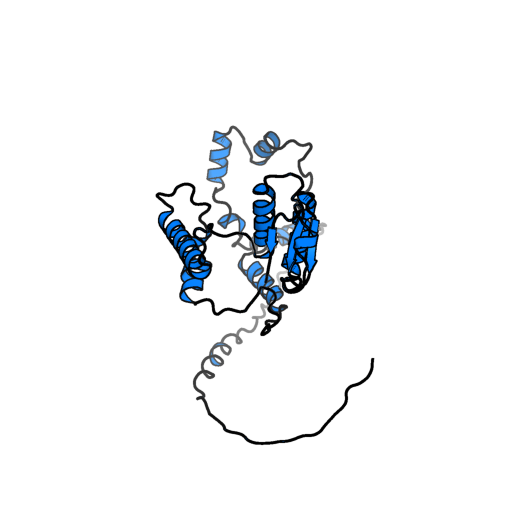 33.770 1.00 93.19 86 ASP A C 1
ATOM 597 O O . ASP A 1 86 ? -14.726 13.608 33.468 1.00 93.19 86 ASP A O 1
ATOM 601 N N . SER A 1 87 ? -14.133 11.949 34.844 1.00 95.56 87 SER A N 1
ATOM 602 C CA . SER A 1 87 ? -13.372 12.803 35.770 1.00 95.56 87 SER A CA 1
ATOM 603 C C . SER A 1 87 ? -12.143 13.474 35.140 1.00 95.56 87 SER A C 1
ATOM 605 O O . SER A 1 87 ? -11.781 14.593 35.513 1.00 95.56 87 SER A O 1
ATOM 607 N N . ASP A 1 88 ? -11.481 12.797 34.197 1.00 96.75 88 ASP A N 1
ATOM 608 C CA . ASP A 1 88 ? -10.341 13.359 33.465 1.00 96.75 88 ASP A CA 1
ATOM 609 C C . ASP A 1 88 ? -10.831 14.440 32.500 1.00 96.75 88 ASP A C 1
ATOM 611 O O . ASP A 1 88 ? -10.231 15.508 32.419 1.00 96.75 88 ASP A O 1
ATOM 615 N N . ILE A 1 89 ? -11.952 14.187 31.814 1.00 96.50 89 ILE A N 1
ATOM 616 C CA . ILE A 1 89 ? -12.597 15.133 30.898 1.00 96.50 89 ILE A CA 1
ATOM 617 C C . ILE A 1 89 ? -12.994 16.404 31.653 1.00 96.50 89 ILE A C 1
ATOM 619 O O . ILE A 1 89 ? -12.650 17.495 31.206 1.00 96.50 89 ILE A O 1
ATOM 623 N N . GLU A 1 90 ? -13.647 16.282 32.810 1.00 96.62 90 GLU A N 1
ATOM 624 C CA . GLU A 1 90 ? -14.001 17.425 33.664 1.00 96.62 90 GLU A CA 1
ATOM 625 C C . GLU A 1 90 ? -12.764 18.241 34.067 1.00 96.62 90 GLU A C 1
ATOM 627 O O . GLU A 1 90 ? -12.738 19.464 33.912 1.00 96.62 90 GLU A O 1
ATOM 632 N N . SER A 1 91 ? -11.702 17.562 34.511 1.00 97.50 91 SER A N 1
ATOM 633 C CA . SER A 1 91 ? -10.446 18.209 34.915 1.00 97.50 91 SER A CA 1
ATOM 634 C C . SER A 1 91 ? -9.758 18.923 33.742 1.00 97.50 91 SER A C 1
ATOM 636 O O . SER A 1 91 ? -9.253 20.037 33.890 1.00 97.50 91 SER A O 1
ATOM 638 N N . MET A 1 92 ? -9.752 18.302 32.558 1.00 97.88 92 MET A N 1
ATOM 639 C CA . MET A 1 92 ? -9.188 18.872 31.332 1.00 97.88 92 MET A CA 1
ATOM 640 C C . MET A 1 92 ? -9.989 20.088 30.851 1.00 97.88 92 MET A C 1
ATOM 642 O O . MET A 1 92 ? -9.393 21.103 30.494 1.00 97.88 92 MET A O 1
ATOM 646 N N . LEU A 1 93 ? -11.323 20.014 30.873 1.00 98.12 93 LEU A N 1
ATOM 647 C CA . LEU A 1 93 ? -12.202 21.129 30.511 1.00 98.12 93 LEU A CA 1
ATOM 648 C C . LEU A 1 93 ? -11.995 22.322 31.446 1.00 98.12 93 LEU A C 1
ATOM 650 O O . LEU A 1 93 ? -11.824 23.445 30.971 1.00 98.12 93 LEU A O 1
ATOM 654 N N . GLN A 1 94 ? -11.905 22.074 32.756 1.00 97.31 94 GLN A N 1
ATOM 655 C CA . GLN A 1 94 ? -11.634 23.120 33.739 1.00 97.31 94 GLN A CA 1
ATOM 656 C C . GLN A 1 94 ? -10.282 23.805 33.491 1.00 97.31 94 GLN A C 1
ATOM 658 O O . GLN A 1 94 ? -10.199 25.031 33.558 1.00 97.31 94 GLN A O 1
ATOM 663 N N . ALA A 1 95 ? -9.235 23.039 33.167 1.00 97.81 95 ALA A N 1
ATOM 664 C CA . ALA A 1 95 ? -7.918 23.588 32.842 1.00 97.81 95 ALA A CA 1
ATOM 665 C C . ALA A 1 95 ? -7.928 24.460 31.572 1.00 97.81 95 ALA A C 1
ATOM 667 O O . ALA A 1 95 ? -7.145 25.403 31.466 1.00 97.81 95 ALA A O 1
ATOM 668 N N . LEU A 1 96 ? -8.820 24.158 30.625 1.00 97.50 96 LEU A N 1
ATOM 669 C CA . LEU A 1 96 ? -9.013 24.916 29.387 1.00 97.50 96 LEU A CA 1
ATOM 670 C C . LEU A 1 96 ? -10.025 26.069 29.526 1.00 97.50 96 LEU A C 1
ATOM 672 O O . LEU A 1 96 ? -10.121 26.893 28.621 1.00 97.50 96 LEU A O 1
ATOM 676 N N . GLY A 1 97 ? -10.753 26.153 30.645 1.00 97.38 97 GLY A N 1
ATOM 677 C CA . GLY A 1 97 ? -11.756 27.189 30.901 1.00 97.38 97 GLY A CA 1
ATOM 678 C C . GLY A 1 97 ? -13.130 26.935 30.269 1.00 97.38 97 GLY A C 1
ATOM 679 O O . GLY A 1 97 ? -13.897 27.884 30.132 1.00 97.38 97 GLY A O 1
ATOM 680 N N . PHE A 1 98 ? -13.452 25.690 29.906 1.00 97.69 98 PHE A N 1
ATOM 681 C CA . PHE A 1 98 ? -14.754 25.294 29.350 1.00 97.69 98 PHE A CA 1
ATOM 682 C C . PHE A 1 98 ? -15.588 24.510 30.368 1.00 97.69 98 PHE A C 1
ATOM 684 O O . PHE A 1 98 ? -15.041 23.820 31.228 1.00 97.69 98 PHE A O 1
ATOM 691 N N . GLN A 1 99 ? -16.918 24.580 30.260 1.00 95.75 99 GLN A N 1
ATOM 692 C CA . GLN A 1 99 ? -17.835 23.818 31.121 1.00 95.75 99 GLN A CA 1
ATOM 693 C C . GLN A 1 99 ? -18.236 22.475 30.507 1.00 95.75 99 GLN A C 1
ATOM 695 O O . GLN A 1 99 ? -18.534 21.530 31.233 1.00 95.75 99 GLN A O 1
ATOM 700 N N . THR A 1 100 ? -18.261 22.380 29.173 1.00 97.06 100 THR A N 1
ATOM 701 C CA . THR A 1 100 ? -18.680 21.169 28.452 1.00 97.06 100 THR A CA 1
ATOM 702 C C . THR A 1 100 ? -17.830 20.921 27.209 1.00 97.06 100 THR A C 1
ATOM 704 O O . THR A 1 100 ? -17.237 21.842 26.642 1.00 97.06 100 THR A O 1
ATOM 707 N N . LEU A 1 101 ? -17.810 19.668 26.742 1.00 95.75 101 LEU A N 1
ATOM 708 C CA . LEU A 1 101 ? -17.199 19.321 25.456 1.00 95.75 101 LEU A CA 1
ATOM 709 C C . LEU A 1 101 ? -17.872 20.054 24.286 1.00 95.75 101 LEU A C 1
ATOM 711 O O . LEU A 1 101 ? -17.175 20.493 23.376 1.00 95.75 101 LEU A O 1
ATOM 715 N N . ASP A 1 102 ? -19.196 20.231 24.317 1.00 94.94 102 ASP A N 1
ATOM 716 C CA . ASP A 1 102 ? -19.931 20.923 23.252 1.00 94.94 102 ASP A CA 1
ATOM 717 C C . ASP A 1 102 ? -19.540 22.398 23.136 1.00 94.94 102 ASP A C 1
ATOM 719 O O . ASP A 1 102 ? -19.391 22.916 22.026 1.00 94.94 102 ASP A O 1
ATOM 723 N N . GLU A 1 103 ? -19.329 23.070 24.269 1.00 96.69 103 GLU A N 1
ATOM 724 C CA . GLU A 1 103 ? -18.832 24.446 24.312 1.00 96.69 103 GLU A CA 1
ATOM 725 C C . GLU A 1 103 ? -17.429 24.540 23.695 1.00 96.69 103 GLU A C 1
ATOM 727 O O . GLU A 1 103 ? -17.202 25.347 22.793 1.00 96.69 103 GLU A O 1
ATOM 732 N N . MET A 1 104 ? -16.516 23.651 24.106 1.00 97.06 104 MET A N 1
ATOM 733 C CA . MET A 1 104 ? -15.154 23.579 23.565 1.00 97.06 104 MET A CA 1
ATOM 734 C C . MET A 1 104 ? -15.154 23.322 22.049 1.00 97.06 104 MET A C 1
ATOM 736 O O . MET A 1 104 ? -14.424 23.977 21.302 1.00 97.06 104 MET A O 1
ATOM 740 N N . ILE A 1 105 ? -15.982 22.387 21.572 1.00 96.44 105 ILE A N 1
ATOM 741 C CA . ILE A 1 105 ? -16.103 22.065 20.144 1.00 96.44 105 ILE A CA 1
ATOM 742 C C . ILE A 1 105 ? -16.634 23.272 19.368 1.00 96.44 105 ILE A C 1
ATOM 744 O O . ILE A 1 105 ? -16.080 23.600 18.321 1.00 96.44 105 ILE A O 1
ATOM 748 N N . SER A 1 106 ? -17.659 23.955 19.885 1.00 95.38 106 SER A N 1
ATOM 749 C CA . SER A 1 106 ? -18.263 25.125 19.229 1.00 95.38 106 SER A CA 1
ATOM 750 C C . SER A 1 106 ? -17.299 26.313 19.156 1.00 95.38 106 SER A C 1
ATOM 752 O O . SER A 1 106 ? -17.309 27.056 18.182 1.00 95.38 106 SER A O 1
ATOM 754 N N . ALA A 1 107 ? -16.419 26.468 20.149 1.00 96.31 107 ALA A N 1
ATOM 755 C CA . ALA A 1 107 ? -15.356 27.471 20.117 1.00 96.31 107 ALA A CA 1
ATOM 756 C C . ALA A 1 107 ? -14.204 27.112 19.152 1.00 96.31 107 ALA A C 1
ATOM 758 O O . ALA A 1 107 ? -13.479 28.001 18.707 1.00 96.31 107 ALA A O 1
ATOM 759 N N . THR A 1 108 ? -14.017 25.824 18.836 1.00 97.19 108 THR A N 1
ATOM 760 C CA . THR A 1 108 ? -12.885 25.325 18.031 1.00 97.19 108 THR A CA 1
ATOM 761 C C . THR A 1 108 ? -13.229 25.167 16.550 1.00 97.19 108 THR A C 1
ATOM 763 O O . THR A 1 108 ? -12.414 25.485 15.683 1.00 97.19 108 THR A O 1
ATOM 766 N N . VAL A 1 109 ? -14.416 24.641 16.241 1.00 97.12 109 VAL A N 1
ATOM 767 C CA . VAL A 1 109 ? -14.842 24.312 14.876 1.00 97.12 109 VAL A CA 1
ATOM 768 C C . VAL A 1 109 ? -15.803 25.389 14.372 1.00 97.12 109 VAL A C 1
ATOM 770 O O . VAL A 1 109 ? -16.876 25.536 14.951 1.00 97.12 109 VAL A O 1
ATOM 773 N N . PRO A 1 110 ? -15.482 26.111 13.281 1.00 96.75 110 PRO A N 1
ATOM 774 C CA . PRO A 1 110 ? -16.386 27.109 12.720 1.00 96.75 110 PRO A CA 1
ATOM 775 C C . PRO A 1 110 ? -17.731 26.512 12.292 1.00 96.75 110 PRO A C 1
ATOM 777 O O . PRO A 1 110 ? -17.774 25.511 11.571 1.00 96.75 110 PRO A O 1
ATOM 780 N N . ASP A 1 111 ? -18.825 27.187 12.647 1.00 95.19 111 ASP A N 1
ATOM 781 C CA . ASP A 1 111 ? -20.189 26.737 12.333 1.00 95.19 111 ASP A CA 1
ATOM 782 C C . ASP A 1 111 ? -20.437 26.558 10.829 1.00 95.19 111 ASP A C 1
ATOM 784 O O . ASP A 1 111 ? -21.219 25.702 10.427 1.00 95.19 111 ASP A O 1
ATOM 788 N N . SER A 1 112 ? -19.735 27.315 9.977 1.00 96.94 112 SER A N 1
ATOM 789 C CA . SER A 1 112 ? -19.889 27.259 8.517 1.00 96.94 112 SER A CA 1
ATOM 790 C C . SER A 1 112 ? -19.506 25.915 7.892 1.00 96.94 112 SER A C 1
ATOM 792 O O . SER A 1 112 ? -19.930 25.630 6.773 1.00 96.94 112 SER A O 1
ATOM 794 N N . ILE A 1 113 ? -18.707 25.102 8.588 1.00 96.88 113 ILE A N 1
ATOM 795 C CA . ILE A 1 113 ? -18.261 23.780 8.125 1.00 96.88 113 ILE A CA 1
ATOM 796 C C . ILE A 1 113 ? -18.705 22.645 9.054 1.00 96.88 113 ILE A C 1
ATOM 798 O O . ILE A 1 113 ? -18.381 21.483 8.802 1.00 96.88 113 ILE A O 1
ATOM 802 N N . ARG A 1 114 ? -19.420 22.958 10.141 1.00 95.31 114 ARG A N 1
ATOM 803 C CA . ARG A 1 114 ? -19.860 21.964 11.118 1.00 95.31 114 ARG A CA 1
ATOM 804 C C . ARG A 1 114 ? -21.054 21.187 10.571 1.00 95.31 114 ARG A C 1
ATOM 806 O O . ARG A 1 114 ? -22.021 21.766 10.084 1.00 95.31 114 ARG A O 1
ATOM 813 N N . LEU A 1 115 ? -21.002 19.861 10.691 1.00 95.56 115 LEU A N 1
ATOM 814 C CA . LEU A 1 115 ? -22.155 19.014 10.396 1.00 95.56 115 LEU A CA 1
ATOM 815 C C . LEU A 1 115 ? -23.298 19.347 11.361 1.00 95.56 115 LEU A C 1
ATOM 817 O O . LEU A 1 115 ? -23.121 19.312 12.578 1.00 95.56 115 LEU A O 1
ATOM 821 N N . THR A 1 116 ? -24.467 19.658 10.806 1.00 93.31 116 THR A N 1
ATOM 822 C CA . THR A 1 116 ? -25.676 20.001 11.570 1.00 93.31 116 THR A CA 1
ATOM 823 C C . THR A 1 116 ? -26.470 18.776 12.010 1.00 93.31 116 THR A C 1
ATOM 825 O O . THR A 1 116 ? -27.352 18.889 12.856 1.00 93.31 116 THR A O 1
ATOM 828 N N . GLU A 1 117 ? -26.168 17.608 11.444 1.00 94.06 117 GLU A N 1
ATOM 829 C CA . GLU A 1 117 ? -26.857 16.352 11.721 1.00 94.06 117 GLU A CA 1
ATOM 830 C C . GLU A 1 117 ? -25.853 15.253 12.102 1.00 94.06 117 GLU A C 1
ATOM 832 O O . GLU A 1 117 ? -24.714 15.263 11.617 1.00 94.06 117 GLU A O 1
ATOM 837 N N . PRO A 1 118 ? -26.248 14.291 12.959 1.00 91.44 118 PRO A N 1
ATOM 838 C CA . PRO A 1 118 ? -25.421 13.133 13.272 1.00 91.44 118 PRO A CA 1
ATOM 839 C C . PRO A 1 118 ? -25.072 12.314 12.026 1.00 91.44 118 PRO A C 1
ATOM 841 O O . PRO A 1 118 ? -25.861 12.205 11.086 1.00 91.44 118 PRO A O 1
ATOM 844 N N . LEU A 1 119 ? -23.904 11.668 12.042 1.00 93.06 119 LEU A N 1
ATOM 845 C CA . LEU A 1 119 ? -23.506 10.774 10.960 1.00 93.06 119 LEU A CA 1
ATOM 846 C C . LEU A 1 119 ? -24.465 9.578 10.879 1.00 93.06 119 LEU A C 1
ATOM 848 O O . LEU A 1 119 ? -24.606 8.812 11.832 1.00 93.06 119 LEU A O 1
ATOM 852 N N . HIS A 1 120 ? -25.085 9.376 9.718 1.00 90.31 120 HIS A N 1
ATOM 853 C CA . HIS A 1 120 ? -25.923 8.208 9.484 1.00 90.31 120 HIS A CA 1
ATOM 854 C C . HIS A 1 120 ? -25.062 6.978 9.158 1.00 90.31 120 HIS A C 1
ATOM 856 O O . HIS A 1 120 ? -24.568 6.819 8.042 1.00 90.31 120 HIS A O 1
ATOM 862 N N . ILE A 1 121 ? -24.899 6.089 10.141 1.00 89.25 121 ILE A N 1
ATOM 863 C CA . ILE A 1 121 ? -24.236 4.790 9.981 1.00 89.25 121 ILE A CA 1
ATOM 864 C C . ILE A 1 121 ? -25.327 3.718 9.909 1.00 89.25 121 ILE A C 1
ATOM 866 O O . ILE A 1 121 ? -25.969 3.426 10.915 1.00 89.25 121 ILE A O 1
ATOM 870 N N . ALA A 1 122 ? -25.522 3.130 8.722 1.00 72.56 122 ALA A N 1
ATOM 871 C CA . ALA A 1 122 ? -26.667 2.279 8.345 1.00 72.56 122 ALA A CA 1
ATOM 872 C C . ALA A 1 122 ? -26.901 1.021 9.212 1.00 72.56 122 ALA A C 1
ATOM 874 O O . ALA A 1 122 ? -27.883 0.311 9.026 1.00 72.56 122 ALA A O 1
ATOM 875 N N . ASP A 1 123 ? -25.996 0.747 10.144 1.00 73.75 123 ASP A N 1
ATOM 876 C CA . ASP A 1 123 ? -25.894 -0.494 10.897 1.00 73.75 123 ASP A CA 1
ATOM 877 C C . ASP A 1 123 ? -25.660 -0.266 12.404 1.00 73.75 123 ASP A C 1
ATOM 879 O O . ASP A 1 123 ? -25.526 -1.245 13.137 1.00 73.75 123 ASP A O 1
ATOM 883 N N . GLY A 1 124 ? -25.624 0.997 12.855 1.00 77.75 124 GLY A N 1
ATOM 884 C CA . GLY A 1 124 ? -25.447 1.375 14.259 1.00 77.75 124 GLY A CA 1
ATOM 885 C C . GLY A 1 124 ? -24.109 0.955 14.879 1.00 77.75 124 GLY A C 1
ATOM 886 O O . GLY A 1 124 ? -23.116 0.718 14.187 1.00 77.75 124 GLY A O 1
ATOM 887 N N . GLU A 1 125 ? -24.087 0.893 16.210 1.00 82.81 125 GLU A N 1
ATOM 888 C CA . GLU A 1 125 ? -22.935 0.458 17.003 1.00 82.81 125 GLU A CA 1
ATOM 889 C C . GLU A 1 125 ? -22.969 -1.056 17.252 1.00 82.81 125 GLU A C 1
ATOM 891 O O . GLU A 1 125 ? -24.033 -1.643 17.444 1.00 82.81 125 GLU A O 1
ATOM 896 N N . TYR A 1 126 ? -21.793 -1.684 17.295 1.00 85.94 126 TYR A N 1
ATOM 897 C CA . TYR A 1 126 ? -21.635 -3.104 17.614 1.00 85.94 126 TYR A CA 1
ATOM 898 C C . TYR A 1 126 ? -20.775 -3.276 18.859 1.00 85.94 126 TYR A C 1
ATOM 900 O O . TYR A 1 126 ? -19.740 -2.617 18.999 1.00 85.94 126 TYR A O 1
ATOM 908 N N . ALA A 1 127 ? -21.123 -4.245 19.707 1.00 87.88 127 ALA A N 1
ATOM 909 C CA . ALA A 1 127 ? -20.140 -4.789 20.636 1.00 87.88 127 ALA A CA 1
ATOM 910 C C . ALA A 1 127 ? -19.042 -5.533 19.849 1.00 87.88 127 ALA A C 1
ATOM 912 O O . ALA A 1 127 ? -19.289 -6.091 18.777 1.00 87.88 127 ALA A O 1
ATOM 913 N N . GLU A 1 128 ? -17.821 -5.608 20.385 1.00 90.00 128 GLU A N 1
ATOM 914 C CA . GLU A 1 128 ? -16.675 -6.209 19.677 1.00 90.00 128 GLU A CA 1
ATOM 915 C C . GLU A 1 128 ? -16.957 -7.648 19.217 1.00 90.00 128 GLU A C 1
ATOM 917 O O . GLU A 1 128 ? -16.680 -8.025 18.077 1.00 90.00 128 GLU A O 1
ATOM 922 N N . LYS A 1 129 ? -17.573 -8.455 20.085 1.00 90.25 129 LYS A N 1
ATOM 923 C CA . LYS A 1 129 ? -17.932 -9.842 19.770 1.00 90.25 129 LYS A CA 1
ATOM 924 C C . LYS A 1 129 ? -18.926 -9.937 18.610 1.00 90.25 129 LYS A C 1
ATOM 926 O O . LYS A 1 129 ? -18.819 -10.846 17.784 1.00 90.25 129 LYS A O 1
ATOM 931 N N . GLU A 1 130 ? -19.893 -9.028 18.557 1.00 89.88 130 GLU A N 1
ATOM 932 C CA . GLU A 1 130 ? -20.903 -8.981 17.498 1.00 89.88 130 GLU A CA 1
ATOM 933 C C . GLU A 1 130 ? -20.274 -8.548 16.176 1.00 89.88 130 GLU A C 1
ATOM 935 O O . GLU A 1 130 ? -20.514 -9.185 15.148 1.00 89.88 130 GLU A O 1
ATOM 940 N N . LEU A 1 131 ? -19.389 -7.546 16.216 1.00 91.44 131 LEU A N 1
ATOM 941 C CA . LEU A 1 131 ? -18.631 -7.094 15.054 1.00 91.44 131 LEU A CA 1
ATOM 942 C C . LEU A 1 131 ? -17.779 -8.227 14.472 1.00 91.44 131 LEU A C 1
ATOM 944 O O . LEU A 1 131 ? -17.832 -8.484 13.270 1.00 91.44 131 LEU A O 1
ATOM 948 N N . LEU A 1 132 ? -17.047 -8.962 15.314 1.00 94.12 132 LEU A N 1
ATOM 949 C CA . LEU A 1 132 ? -16.249 -10.112 14.879 1.00 94.12 132 LEU A CA 1
ATOM 950 C C . LEU A 1 132 ? -17.117 -11.220 14.267 1.00 94.12 132 LEU A C 1
ATOM 952 O O . LEU A 1 132 ? -16.743 -11.808 13.249 1.00 94.12 132 LEU A O 1
ATOM 956 N N . ALA A 1 133 ? -18.287 -11.501 14.848 1.00 94.25 133 ALA A N 1
ATOM 957 C CA . ALA A 1 133 ? -19.222 -12.476 14.291 1.00 94.25 133 ALA A CA 1
ATOM 958 C C . ALA A 1 133 ? -19.745 -12.036 12.913 1.00 94.25 133 ALA A C 1
ATOM 960 O O . ALA A 1 133 ? -19.754 -12.842 11.978 1.00 94.25 133 ALA A O 1
ATOM 961 N N . LYS A 1 134 ? -20.111 -10.758 12.761 1.00 93.25 134 LYS A N 1
ATOM 962 C CA . LYS A 1 134 ? -20.567 -10.173 11.493 1.00 93.25 134 LYS A CA 1
ATOM 963 C C . LYS A 1 134 ? -19.468 -10.200 10.429 1.00 93.25 134 LYS A C 1
ATOM 965 O O . LYS A 1 134 ? -19.698 -10.685 9.321 1.00 93.25 134 LYS A O 1
ATOM 970 N N . LEU A 1 135 ? -18.252 -9.767 10.766 1.00 95.88 135 LEU A N 1
ATOM 971 C CA . LEU A 1 135 ? -17.100 -9.817 9.859 1.00 95.88 135 LEU A CA 1
ATOM 972 C C . LEU A 1 135 ? -16.789 -11.252 9.426 1.00 95.88 135 LEU A C 1
ATOM 974 O O . LEU A 1 135 ? -16.524 -11.491 8.249 1.00 95.88 135 LEU A O 1
ATOM 978 N N . LYS A 1 136 ? -16.907 -12.231 10.331 1.00 97.81 136 LYS A N 1
ATOM 979 C CA . LYS A 1 136 ? -16.737 -13.649 9.994 1.00 97.81 136 LYS A CA 1
ATOM 980 C C . LYS A 1 136 ? -17.794 -14.144 9.004 1.00 97.81 136 LYS A C 1
ATOM 982 O O . LYS A 1 136 ? -17.446 -14.880 8.085 1.00 97.81 136 LYS A O 1
ATOM 987 N N . GLN A 1 137 ? -19.055 -13.734 9.149 1.00 97.44 137 GLN A N 1
ATOM 988 C CA . GLN A 1 137 ? -20.113 -14.068 8.184 1.00 97.44 137 GLN A CA 1
ATOM 989 C C . GLN A 1 137 ? -19.841 -13.469 6.798 1.00 97.44 137 GLN A C 1
ATOM 991 O O . GLN A 1 137 ? -20.096 -14.118 5.785 1.00 97.44 137 GLN A O 1
ATOM 996 N N . ILE A 1 138 ? -19.303 -12.248 6.737 1.00 97.00 138 ILE A N 1
ATOM 997 C CA . ILE A 1 138 ? -18.895 -11.620 5.474 1.00 97.00 138 ILE A CA 1
ATOM 998 C C . ILE A 1 138 ? -17.710 -12.381 4.871 1.00 97.00 138 ILE A C 1
ATOM 1000 O O . ILE A 1 138 ? -17.774 -12.783 3.712 1.00 97.00 138 ILE A O 1
ATOM 1004 N N . ALA A 1 139 ? -16.670 -12.652 5.662 1.00 97.94 139 ALA A N 1
ATOM 1005 C CA . ALA A 1 139 ? -15.474 -13.365 5.220 1.00 97.94 139 ALA A CA 1
ATOM 1006 C C . ALA A 1 139 ? -15.779 -14.783 4.706 1.00 97.94 139 ALA A C 1
ATOM 1008 O O . ALA A 1 139 ? -15.153 -15.234 3.751 1.00 97.94 139 ALA A O 1
ATOM 1009 N N . GLN A 1 140 ? -16.780 -15.470 5.271 1.00 97.94 140 GLN A N 1
ATOM 1010 C CA . GLN A 1 140 ? -17.241 -16.787 4.806 1.00 97.94 140 GLN A CA 1
ATOM 1011 C C . GLN A 1 140 ? -17.824 -16.785 3.384 1.00 97.94 140 GLN A C 1
ATOM 1013 O O . GLN A 1 140 ? -17.956 -17.851 2.783 1.00 97.94 140 GLN A O 1
ATOM 1018 N N . LYS A 1 141 ? -18.164 -15.615 2.825 1.00 98.31 141 LYS A N 1
ATOM 1019 C CA . LYS A 1 141 ? -18.588 -15.492 1.421 1.00 98.31 141 LYS A CA 1
ATOM 1020 C C . LYS A 1 141 ? -17.411 -15.617 0.449 1.00 98.31 141 LYS A C 1
ATOM 1022 O O . LYS A 1 141 ? -17.626 -15.960 -0.715 1.00 98.31 141 LYS A O 1
ATOM 1027 N N . ASN A 1 142 ? -16.183 -15.365 0.911 1.00 98.38 142 ASN A N 1
ATOM 1028 C CA . ASN A 1 142 ? -14.982 -15.506 0.096 1.00 98.38 142 ASN A CA 1
ATOM 1029 C C . ASN A 1 142 ? -14.670 -16.988 -0.142 1.00 98.38 142 ASN A C 1
ATOM 1031 O O . ASN A 1 142 ? -14.823 -17.832 0.740 1.00 98.38 142 ASN A O 1
ATOM 1035 N N . LYS A 1 143 ? -14.198 -17.307 -1.348 1.00 97.88 143 LYS A N 1
ATOM 1036 C CA . LYS A 1 143 ? -13.782 -18.661 -1.726 1.00 97.88 143 LYS A CA 1
ATOM 1037 C C . LYS A 1 143 ? -12.266 -18.703 -1.842 1.00 97.88 143 LYS A C 1
ATOM 1039 O O . LYS A 1 143 ? -11.697 -18.028 -2.694 1.00 97.88 143 LYS A O 1
ATOM 1044 N N . ILE A 1 144 ? -11.631 -19.506 -0.996 1.00 97.12 144 ILE A N 1
ATOM 1045 C CA . ILE A 1 144 ? -10.179 -19.689 -1.001 1.00 97.12 144 ILE A CA 1
ATOM 1046 C C . ILE A 1 144 ? -9.843 -20.766 -2.038 1.00 97.12 144 ILE A C 1
ATOM 1048 O O . ILE A 1 144 ? -10.159 -21.941 -1.846 1.00 97.12 144 ILE A O 1
ATOM 1052 N N . TYR A 1 145 ? -9.238 -20.356 -3.152 1.00 97.62 145 TYR A N 1
ATOM 1053 C CA . TYR A 1 145 ? -8.755 -21.250 -4.204 1.00 97.62 145 TYR A CA 1
ATOM 1054 C C . TYR A 1 145 ? -7.235 -21.394 -4.137 1.00 97.62 145 TYR A C 1
ATOM 1056 O O . TYR A 1 145 ? -6.538 -20.535 -3.609 1.00 97.62 145 TYR A O 1
ATOM 1064 N N . ARG A 1 146 ? -6.719 -22.466 -4.745 1.00 97.69 146 ARG A N 1
ATOM 1065 C CA . ARG A 1 146 ? -5.311 -22.521 -5.148 1.00 97.69 146 ARG A CA 1
ATOM 1066 C C . ARG A 1 146 ? -5.174 -21.715 -6.434 1.00 97.69 146 ARG A C 1
ATOM 1068 O O . ARG A 1 146 ? -5.601 -22.182 -7.491 1.00 97.69 146 ARG A O 1
ATOM 1075 N N . SER A 1 147 ? -4.658 -20.500 -6.317 1.00 96.81 147 SER A N 1
ATOM 1076 C CA . SER A 1 147 ? -4.569 -19.550 -7.422 1.00 96.81 147 SER A CA 1
ATOM 1077 C C . SER A 1 147 ? -3.194 -19.621 -8.075 1.00 96.81 147 SER A C 1
ATOM 1079 O O . SER A 1 147 ? -2.196 -19.264 -7.463 1.00 96.81 147 SER A O 1
ATOM 1081 N N . PHE A 1 148 ? -3.154 -20.040 -9.339 1.00 97.56 148 PHE A N 1
ATOM 1082 C CA . PHE A 1 148 ? -1.950 -20.017 -10.183 1.00 97.56 148 PHE A CA 1
ATOM 1083 C C . PHE A 1 148 ? -2.055 -18.945 -11.275 1.00 97.56 148 PHE A C 1
ATOM 1085 O O . PHE A 1 148 ? -1.613 -19.147 -12.399 1.00 97.56 148 PHE A O 1
ATOM 1092 N N . ILE A 1 149 ? -2.714 -17.827 -10.955 1.00 97.38 149 ILE A N 1
ATOM 1093 C CA . ILE A 1 149 ? -2.892 -16.695 -11.875 1.00 97.38 149 ILE A CA 1
ATOM 1094 C C . ILE A 1 149 ? -1.545 -15.991 -12.106 1.00 97.38 149 ILE A C 1
ATOM 1096 O O . ILE A 1 149 ? -1.257 -15.571 -13.222 1.00 97.38 149 ILE A O 1
ATOM 1100 N N . GLY A 1 150 ? -0.700 -15.916 -11.071 1.00 94.69 150 GLY A N 1
ATOM 1101 C CA . GLY A 1 150 ? 0.585 -15.228 -11.129 1.00 94.69 150 GLY A CA 1
ATOM 1102 C C . GLY A 1 150 ? 0.391 -13.716 -11.150 1.00 94.69 150 GLY A C 1
ATOM 1103 O O . GLY A 1 150 ? -0.232 -13.155 -10.248 1.00 94.69 150 GLY A O 1
ATOM 1104 N N . THR A 1 151 ? 0.914 -13.054 -12.185 1.00 94.88 151 THR A N 1
ATOM 1105 C CA . THR A 1 151 ? 0.766 -11.599 -12.397 1.00 94.88 151 THR A CA 1
ATOM 1106 C C . THR A 1 151 ? 1.173 -10.769 -11.170 1.00 94.88 151 THR A C 1
ATOM 1108 O O . THR A 1 151 ? 0.407 -9.930 -10.708 1.00 94.88 151 THR A O 1
ATOM 1111 N N . GLY A 1 152 ? 2.349 -11.043 -10.602 1.00 95.44 152 GLY A N 1
ATOM 1112 C CA . GLY A 1 152 ? 2.902 -10.306 -9.457 1.00 95.44 152 GLY A CA 1
ATOM 1113 C C . GLY A 1 152 ? 2.483 -10.828 -8.079 1.00 95.44 152 GLY A C 1
ATOM 1114 O O . GLY A 1 152 ? 3.068 -10.432 -7.075 1.00 95.44 152 GLY A O 1
ATOM 1115 N N . TYR A 1 153 ? 1.529 -11.764 -7.999 1.00 97.69 153 TYR A N 1
ATOM 1116 C CA . TYR A 1 153 ? 1.085 -12.347 -6.730 1.00 97.69 153 TYR A CA 1
ATOM 1117 C C . TYR A 1 153 ? 1.201 -13.869 -6.754 1.00 97.69 153 TYR A C 1
ATOM 1119 O O . TYR A 1 153 ? 0.587 -14.553 -7.574 1.00 97.69 153 TYR A O 1
ATOM 1127 N N . SER A 1 154 ? 1.986 -14.405 -5.822 1.00 97.50 154 SER A N 1
ATOM 1128 C CA . SER A 1 154 ? 2.187 -15.844 -5.644 1.00 97.50 154 SER A CA 1
ATOM 1129 C C . SER A 1 154 ? 1.903 -16.232 -4.200 1.00 97.50 154 SER A C 1
ATOM 1131 O O . SER A 1 154 ? 2.266 -15.504 -3.279 1.00 97.50 154 SER A O 1
ATOM 1133 N N . ASP A 1 155 ? 1.240 -17.372 -4.009 1.00 97.19 155 ASP A N 1
ATOM 1134 C CA . ASP A 1 155 ? 0.967 -17.896 -2.672 1.00 97.19 155 ASP A CA 1
ATOM 1135 C C . ASP A 1 155 ? 2.275 -18.308 -1.980 1.00 97.19 155 ASP A C 1
ATOM 1137 O O . ASP A 1 155 ? 3.191 -18.836 -2.618 1.00 97.19 155 ASP A O 1
ATOM 1141 N N . VAL A 1 156 ? 2.365 -18.063 -0.673 1.00 97.12 156 VAL A N 1
ATOM 1142 C CA . VAL A 1 156 ? 3.569 -18.312 0.126 1.00 97.12 156 VAL A CA 1
ATOM 1143 C C . VAL A 1 156 ? 3.210 -18.911 1.475 1.00 97.12 156 VAL A C 1
ATOM 1145 O O . VAL A 1 156 ? 2.216 -18.559 2.109 1.00 97.12 156 VAL A O 1
ATOM 1148 N N . VAL A 1 157 ? 4.073 -19.797 1.967 1.00 97.94 157 VAL A N 1
ATOM 1149 C CA . VAL A 1 157 ? 3.966 -20.284 3.342 1.00 97.94 157 VAL A CA 1
ATOM 1150 C C . VAL A 1 157 ? 4.584 -19.241 4.263 1.00 97.94 157 VAL A C 1
ATOM 1152 O O . VAL A 1 157 ? 5.805 -19.170 4.389 1.00 97.94 157 VAL A O 1
ATOM 1155 N N . VAL A 1 158 ? 3.746 -18.444 4.927 1.00 98.25 158 VAL A N 1
ATOM 1156 C CA . VAL A 1 158 ? 4.200 -17.535 5.988 1.00 98.25 158 VAL A CA 1
ATOM 1157 C C . VAL A 1 158 ? 4.615 -18.373 7.203 1.00 98.25 158 VAL A C 1
ATOM 1159 O O . VAL A 1 158 ? 3.766 -19.074 7.766 1.00 98.25 158 VAL A O 1
ATOM 1162 N N . PRO A 1 159 ? 5.887 -18.334 7.646 1.00 98.56 159 PRO A N 1
ATOM 1163 C CA . PRO A 1 159 ? 6.321 -19.110 8.801 1.00 98.56 159 PRO A CA 1
ATOM 1164 C C . PRO A 1 159 ? 5.486 -18.762 10.047 1.00 98.56 159 PRO A C 1
ATOM 1166 O O . PRO A 1 159 ? 5.412 -17.585 10.411 1.00 98.56 159 PRO A O 1
ATOM 1169 N N . PRO A 1 160 ? 4.894 -19.745 10.759 1.00 98.56 160 PRO A N 1
ATOM 1170 C CA . PRO A 1 160 ? 4.011 -19.465 11.898 1.00 98.56 160 PRO A CA 1
ATOM 1171 C C . PRO A 1 160 ? 4.666 -18.645 13.016 1.00 98.56 160 PRO A C 1
ATOM 1173 O O . PRO A 1 160 ? 3.996 -17.879 13.705 1.00 98.56 160 PRO A O 1
ATOM 1176 N N . VAL A 1 161 ? 5.987 -18.775 13.178 1.00 98.50 161 VAL A N 1
ATOM 1177 C CA . VAL A 1 161 ? 6.760 -17.978 14.139 1.00 98.50 161 VAL A CA 1
ATOM 1178 C C . VAL A 1 161 ? 6.773 -16.488 13.778 1.00 98.50 161 VAL A C 1
ATOM 1180 O O . VAL A 1 161 ? 6.696 -15.661 14.680 1.00 98.50 161 VAL A O 1
ATOM 1183 N N . ILE A 1 162 ? 6.802 -16.141 12.487 1.00 98.44 162 ILE A N 1
ATOM 1184 C CA . ILE A 1 162 ? 6.732 -14.754 12.001 1.00 98.44 162 ILE A CA 1
ATOM 1185 C C . ILE A 1 162 ? 5.304 -14.230 12.147 1.00 98.44 162 ILE A C 1
ATOM 1187 O O . ILE A 1 162 ? 5.104 -13.153 12.705 1.00 98.44 162 ILE A O 1
ATOM 1191 N N . LEU A 1 163 ? 4.309 -15.017 11.718 1.00 98.38 163 LEU A N 1
ATOM 1192 C CA . LEU A 1 163 ? 2.895 -14.652 11.832 1.00 98.38 163 LEU A CA 1
ATOM 1193 C C . LEU A 1 163 ? 2.538 -14.261 13.274 1.00 98.38 163 LEU A C 1
ATOM 1195 O O . LEU A 1 163 ? 2.064 -13.156 13.520 1.00 98.38 163 LEU A O 1
ATOM 1199 N N . ARG A 1 164 ? 2.845 -15.135 14.238 1.00 98.50 164 ARG A N 1
ATOM 1200 C CA . ARG A 1 164 ? 2.438 -14.937 15.632 1.00 98.50 164 ARG A CA 1
ATOM 1201 C C . ARG A 1 164 ? 3.254 -13.877 16.374 1.00 98.50 164 ARG A C 1
ATOM 1203 O O . ARG A 1 164 ? 2.699 -13.154 17.194 1.00 98.50 164 ARG A O 1
ATOM 1210 N N . ASN A 1 165 ? 4.569 -13.809 16.148 1.00 98.38 165 ASN A N 1
ATOM 1211 C CA . ASN A 1 165 ? 5.451 -12.960 16.963 1.00 98.38 165 ASN A CA 1
ATOM 1212 C C . ASN A 1 165 ? 5.741 -11.585 16.348 1.00 98.38 165 ASN A C 1
ATOM 1214 O O . ASN A 1 165 ? 6.249 -10.722 17.066 1.00 98.38 165 ASN A O 1
ATOM 1218 N N . ILE A 1 166 ? 5.414 -11.381 15.066 1.00 97.88 166 ILE A N 1
ATOM 1219 C CA . ILE A 1 166 ? 5.588 -10.105 14.360 1.00 97.88 166 ILE A CA 1
ATOM 1220 C C . ILE A 1 166 ? 4.225 -9.559 13.921 1.00 97.88 166 ILE A C 1
ATOM 1222 O O . ILE A 1 166 ? 3.791 -8.542 14.453 1.00 97.88 166 ILE A O 1
ATOM 1226 N N . LEU A 1 167 ? 3.518 -10.240 13.008 1.00 98.31 167 LEU A N 1
ATOM 1227 C CA . LEU A 1 167 ? 2.292 -9.692 12.404 1.00 98.31 167 LEU A CA 1
ATOM 1228 C C . LEU A 1 167 ? 1.139 -9.549 13.413 1.00 98.31 167 LEU A C 1
ATOM 1230 O O . LEU A 1 167 ? 0.415 -8.560 13.390 1.00 98.31 167 LEU A O 1
ATOM 1234 N N . GLU A 1 168 ? 0.989 -10.511 14.323 1.00 98.50 168 GLU A N 1
ATOM 1235 C CA . GLU A 1 168 ? -0.049 -10.503 15.365 1.00 98.50 168 GLU A CA 1
ATOM 1236 C C . GLU A 1 168 ? 0.414 -9.841 16.681 1.00 98.50 168 GLU A C 1
ATOM 1238 O O . GLU A 1 168 ? -0.328 -9.831 17.665 1.00 98.50 168 GLU A O 1
ATOM 1243 N N . ASN A 1 169 ? 1.622 -9.263 16.725 1.00 98.19 169 ASN A N 1
ATOM 1244 C CA . ASN A 1 169 ? 2.206 -8.693 17.940 1.00 98.19 169 ASN A CA 1
ATOM 1245 C C . ASN A 1 169 ? 2.182 -7.150 17.934 1.00 98.19 169 ASN A C 1
ATOM 1247 O O . ASN A 1 169 ? 2.921 -6.534 17.158 1.00 98.19 169 ASN A O 1
ATOM 1251 N N . PRO A 1 170 ? 1.428 -6.493 18.840 1.00 97.94 170 PRO A N 1
ATOM 1252 C CA . PRO A 1 170 ? 1.346 -5.032 18.883 1.00 97.94 170 PRO A CA 1
ATOM 1253 C C . PRO A 1 170 ? 2.692 -4.350 19.133 1.00 97.94 170 PRO A C 1
ATOM 1255 O O . PRO A 1 170 ? 2.873 -3.216 18.698 1.00 97.94 170 PRO A O 1
ATOM 1258 N N . GLY A 1 171 ? 3.666 -5.026 19.752 1.00 97.12 171 GLY A N 1
ATOM 1259 C CA . GLY A 1 171 ? 5.013 -4.479 19.930 1.00 97.12 171 GLY A CA 1
ATOM 1260 C C . GLY A 1 171 ? 5.730 -4.154 18.612 1.00 97.12 171 GLY A C 1
ATOM 1261 O O . GLY A 1 171 ? 6.628 -3.317 18.613 1.00 97.12 171 GLY A O 1
ATOM 1262 N N . TRP A 1 172 ? 5.309 -4.768 17.499 1.00 97.12 172 TRP A N 1
ATOM 1263 C CA . TRP A 1 172 ? 5.869 -4.542 16.164 1.00 97.12 172 TRP A CA 1
ATOM 1264 C C . TRP A 1 172 ? 5.028 -3.603 15.293 1.00 97.12 172 TRP A C 1
ATOM 1266 O O . TRP A 1 172 ? 5.607 -2.793 14.576 1.00 97.12 172 TRP A O 1
ATOM 1276 N N . TYR A 1 173 ? 3.691 -3.673 15.349 1.00 97.25 173 TYR A N 1
ATOM 1277 C CA . TYR A 1 173 ? 2.829 -2.913 14.425 1.00 97.25 173 TYR A CA 1
ATOM 1278 C C . TYR A 1 173 ? 2.237 -1.612 14.991 1.00 97.25 173 TYR A C 1
ATOM 1280 O O . TYR A 1 173 ? 1.631 -0.854 14.240 1.00 97.25 173 TYR A O 1
ATOM 1288 N N . THR A 1 174 ? 2.360 -1.338 16.296 1.00 97.38 174 THR A N 1
ATOM 1289 C CA . THR A 1 174 ? 1.823 -0.089 16.887 1.00 97.38 174 THR A CA 1
ATOM 1290 C C . THR A 1 174 ? 2.793 1.089 16.801 1.00 97.38 174 THR A C 1
ATOM 1292 O O . THR A 1 174 ? 2.387 2.241 16.942 1.00 97.38 174 THR A O 1
ATOM 1295 N N . GLN A 1 175 ? 4.078 0.815 16.577 1.00 94.56 175 GLN A N 1
ATOM 1296 C CA . GLN A 1 175 ? 5.106 1.839 16.431 1.00 94.56 175 GLN A CA 1
ATOM 1297 C C . GLN A 1 175 ? 5.005 2.508 15.056 1.00 94.56 175 GLN A C 1
ATOM 1299 O O . GLN A 1 175 ? 4.712 1.852 14.060 1.00 94.56 175 GLN A O 1
ATOM 1304 N N . TYR A 1 176 ? 5.317 3.804 14.991 1.00 96.00 176 TYR A N 1
ATOM 1305 C CA . TYR A 1 176 ? 5.375 4.549 13.731 1.00 96.00 176 TYR A CA 1
ATOM 1306 C C . TYR A 1 176 ? 6.816 4.685 13.207 1.00 96.00 176 TYR A C 1
ATOM 1308 O O . TYR A 1 176 ? 7.752 4.037 13.691 1.00 96.00 176 TYR A O 1
ATOM 1316 N N . THR A 1 177 ? 7.010 5.541 12.205 1.00 95.69 177 THR A N 1
ATOM 1317 C CA . THR A 1 177 ? 8.303 5.839 11.583 1.00 95.69 177 THR A CA 1
ATOM 1318 C C . THR A 1 177 ? 9.417 6.049 12.626 1.00 95.69 177 THR A C 1
ATOM 1320 O O . THR A 1 177 ? 9.204 6.743 13.625 1.00 95.69 177 THR A O 1
ATOM 1323 N N . PRO A 1 178 ? 10.610 5.449 12.441 1.00 94.44 178 PRO A N 1
ATOM 1324 C CA . PRO A 1 178 ? 11.746 5.552 13.365 1.00 94.44 178 PRO A CA 1
ATOM 1325 C C . PRO A 1 178 ? 12.448 6.912 13.346 1.00 94.44 178 PRO A C 1
ATOM 1327 O O . PRO A 1 178 ? 13.641 6.996 13.090 1.00 94.44 178 PRO A O 1
ATOM 1330 N N . TYR A 1 179 ? 11.723 7.981 13.686 1.00 95.06 179 TYR A N 1
ATOM 1331 C CA . TYR A 1 179 ? 12.299 9.321 13.854 1.00 95.06 179 TYR A CA 1
ATOM 1332 C C . TYR A 1 179 ? 13.250 9.425 15.053 1.00 95.06 179 TYR A C 1
ATOM 1334 O O . TYR A 1 179 ? 14.122 10.284 15.064 1.00 95.06 179 TYR A O 1
ATOM 1342 N N . GLN A 1 180 ? 13.064 8.573 16.066 1.00 96.62 180 GLN A N 1
ATOM 1343 C CA . GLN A 1 180 ? 13.923 8.476 17.250 1.00 96.62 180 GLN A CA 1
ATOM 1344 C C . GLN A 1 180 ? 14.697 7.150 17.183 1.00 96.62 180 GLN A C 1
ATOM 1346 O O . GLN A 1 180 ? 14.160 6.111 17.599 1.00 96.62 180 GLN A O 1
ATOM 1351 N N . PRO A 1 181 ? 15.899 7.132 16.579 1.00 94.38 181 PRO A N 1
ATOM 1352 C CA . PRO A 1 181 ? 16.610 5.894 16.281 1.00 94.38 181 PRO A CA 1
ATOM 1353 C C . PRO A 1 181 ? 17.027 5.122 17.538 1.00 94.38 181 PRO A C 1
ATOM 1355 O O . PRO A 1 181 ? 17.005 3.891 17.516 1.00 94.38 181 PRO A O 1
ATOM 1358 N N . GLU A 1 182 ? 17.344 5.799 18.642 1.00 97.38 182 GLU A N 1
ATOM 1359 C CA . GLU A 1 182 ? 17.837 5.202 19.893 1.00 97.38 182 GLU A CA 1
ATOM 1360 C C . GLU A 1 182 ? 16.826 4.223 20.502 1.00 97.38 182 GLU A C 1
ATOM 1362 O O . GLU A 1 182 ? 17.200 3.176 21.022 1.00 97.38 182 GLU A O 1
ATOM 1367 N N . ILE A 1 183 ? 15.533 4.525 20.371 1.00 94.19 183 ILE A N 1
ATOM 1368 C CA . ILE A 1 183 ? 14.425 3.689 20.864 1.00 94.19 183 ILE A CA 1
ATOM 1369 C C . ILE A 1 183 ? 13.788 2.830 19.761 1.00 94.19 183 ILE A C 1
ATOM 1371 O O . ILE A 1 183 ? 12.721 2.250 19.952 1.00 94.19 183 ILE A O 1
ATOM 1375 N N . SER A 1 184 ? 14.419 2.765 18.584 1.00 96.31 184 SER A N 1
ATOM 1376 C CA . SER A 1 184 ? 13.871 2.117 17.384 1.00 96.31 184 SER A CA 1
ATOM 1377 C C . SER A 1 184 ? 14.833 1.119 16.731 1.00 96.31 184 SER A C 1
ATOM 1379 O O . SER A 1 184 ? 14.552 0.635 15.634 1.00 96.31 184 SER A O 1
ATOM 1381 N N . GLN A 1 185 ? 15.945 0.791 17.399 1.00 96.94 185 GLN A N 1
ATOM 1382 C CA . GLN A 1 185 ? 17.015 -0.047 16.844 1.00 96.94 185 GLN A CA 1
ATOM 1383 C C . GLN A 1 185 ? 16.515 -1.400 16.326 1.00 96.94 185 GLN A C 1
ATOM 1385 O O . GLN A 1 185 ? 16.880 -1.785 15.224 1.00 96.94 185 GLN A O 1
ATOM 1390 N N . GLY A 1 186 ? 15.602 -2.072 17.039 1.00 95.50 186 GLY A N 1
ATOM 1391 C CA . GLY A 1 186 ? 15.103 -3.389 16.619 1.00 95.50 186 GLY A CA 1
ATOM 1392 C C . GLY A 1 186 ? 14.451 -3.398 15.228 1.00 95.50 186 GLY A C 1
ATOM 1393 O O . GLY A 1 186 ? 14.742 -4.270 14.412 1.00 95.50 186 GLY A O 1
ATOM 1394 N N . ARG A 1 187 ? 13.607 -2.403 14.907 1.00 96.19 187 ARG A N 1
ATOM 1395 C CA . ARG A 1 187 ? 12.996 -2.317 13.567 1.00 96.19 187 ARG A CA 1
ATOM 1396 C C . ARG A 1 187 ? 13.955 -1.764 12.518 1.00 96.19 187 ARG A C 1
ATOM 1398 O O . ARG A 1 187 ? 13.893 -2.199 11.376 1.00 96.19 187 ARG A O 1
ATOM 1405 N N . LEU A 1 188 ? 14.846 -0.845 12.897 1.00 97.38 188 LEU A N 1
ATOM 1406 C CA . LEU A 1 188 ? 15.884 -0.330 11.999 1.00 97.38 188 LEU A CA 1
ATOM 1407 C C . LEU A 1 188 ? 16.832 -1.443 11.544 1.00 97.38 188 LEU A C 1
ATOM 1409 O O . LEU A 1 188 ? 17.138 -1.526 10.361 1.00 97.38 188 LEU A O 1
ATOM 1413 N N . GLU A 1 189 ? 17.221 -2.340 12.448 1.00 98.19 189 GLU A N 1
ATOM 1414 C CA . GLU A 1 189 ? 18.016 -3.523 12.121 1.00 98.19 189 GLU A CA 1
ATOM 1415 C C . GLU A 1 189 ? 17.258 -4.458 11.169 1.00 98.19 189 GLU A C 1
ATOM 1417 O O . GLU A 1 189 ? 17.802 -4.890 10.157 1.00 98.19 189 GLU A O 1
ATOM 1422 N N . SER A 1 190 ? 15.968 -4.714 11.422 1.00 97.56 190 SER A N 1
ATOM 1423 C CA . SER A 1 190 ? 15.147 -5.517 10.506 1.00 97.56 190 SER A CA 1
ATOM 1424 C C . SER A 1 190 ? 15.009 -4.884 9.115 1.00 97.56 190 SER A C 1
ATOM 1426 O O . SER A 1 190 ? 14.980 -5.611 8.122 1.00 97.56 190 SER A O 1
ATOM 1428 N N . LEU A 1 191 ? 14.915 -3.554 9.020 1.00 98.06 191 LEU A N 1
ATOM 1429 C CA . LEU A 1 191 ? 14.885 -2.841 7.739 1.00 98.06 191 LEU A CA 1
ATOM 1430 C C . LEU A 1 191 ? 16.245 -2.885 7.039 1.00 98.06 191 LEU A C 1
ATOM 1432 O O . LEU A 1 191 ? 16.289 -3.073 5.827 1.00 98.06 191 LEU A O 1
ATOM 1436 N N . LEU A 1 192 ? 17.346 -2.793 7.784 1.00 98.19 192 LEU A N 1
ATOM 1437 C CA . LEU A 1 192 ? 18.685 -2.980 7.232 1.00 98.19 192 LEU A CA 1
ATOM 1438 C C . LEU A 1 192 ? 18.858 -4.402 6.684 1.00 98.19 192 LEU A C 1
ATOM 1440 O O . LEU A 1 192 ? 19.377 -4.571 5.589 1.00 98.19 192 LEU A O 1
ATOM 1444 N N . ASN A 1 193 ? 18.344 -5.420 7.381 1.00 98.31 193 ASN A N 1
ATOM 1445 C CA . ASN A 1 193 ? 18.335 -6.798 6.884 1.00 98.31 193 ASN A CA 1
ATOM 1446 C C . ASN A 1 193 ? 17.541 -6.929 5.576 1.00 98.31 193 ASN A C 1
ATOM 1448 O O . ASN A 1 193 ? 18.004 -7.590 4.649 1.00 98.31 193 ASN A O 1
ATOM 1452 N N . PHE A 1 194 ? 16.379 -6.272 5.468 1.00 98.44 194 PHE A N 1
ATOM 1453 C CA . PHE A 1 194 ? 15.635 -6.194 4.206 1.00 98.44 194 PHE A CA 1
ATOM 1454 C C . PHE A 1 194 ? 16.489 -5.564 3.098 1.00 98.44 194 PHE A C 1
ATOM 1456 O O . PHE A 1 194 ? 16.583 -6.122 2.006 1.00 98.44 194 PHE A O 1
ATOM 1463 N N . GLN A 1 195 ? 17.163 -4.448 3.386 1.00 98.50 195 GLN A N 1
ATOM 1464 C CA . GLN A 1 195 ? 18.026 -3.786 2.411 1.00 98.50 195 GLN A CA 1
ATOM 1465 C C . GLN A 1 195 ? 19.180 -4.686 1.960 1.00 98.50 195 GLN A C 1
ATOM 1467 O O . GLN A 1 195 ? 19.441 -4.791 0.763 1.00 98.50 195 GLN A O 1
ATOM 1472 N N . THR A 1 196 ? 19.835 -5.378 2.888 1.00 98.31 196 THR A N 1
ATOM 1473 C CA . THR A 1 196 ? 20.914 -6.319 2.575 1.00 98.31 196 THR A CA 1
ATOM 1474 C C . THR A 1 196 ? 20.414 -7.456 1.689 1.00 98.31 196 THR A C 1
ATOM 1476 O O . THR A 1 196 ? 20.998 -7.696 0.641 1.00 98.31 196 THR A O 1
ATOM 1479 N N . VAL A 1 197 ? 19.282 -8.088 2.026 1.00 98.50 197 VAL A N 1
ATOM 1480 C CA . VAL A 1 197 ? 18.701 -9.173 1.213 1.00 98.50 197 VAL A CA 1
ATOM 1481 C C . VAL A 1 197 ? 18.397 -8.707 -0.212 1.00 98.50 197 VAL A C 1
ATOM 1483 O O . VAL A 1 197 ? 18.728 -9.401 -1.169 1.00 98.50 197 VAL A O 1
ATOM 1486 N N . ILE A 1 198 ? 17.787 -7.532 -0.379 1.00 98.31 198 ILE A N 1
ATOM 1487 C CA . ILE A 1 198 ? 17.472 -7.005 -1.713 1.00 98.31 198 ILE A CA 1
ATOM 1488 C C . ILE A 1 198 ? 18.747 -6.617 -2.479 1.00 98.31 198 ILE A C 1
ATOM 1490 O O . ILE A 1 198 ? 18.840 -6.891 -3.674 1.00 98.31 198 ILE A O 1
ATOM 1494 N N . THR A 1 199 ? 19.741 -6.032 -1.809 1.00 98.19 199 THR A N 1
ATOM 1495 C CA . THR A 1 199 ? 21.057 -5.706 -2.396 1.00 98.19 199 THR A CA 1
ATOM 1496 C C . THR A 1 199 ? 21.749 -6.977 -2.895 1.00 98.19 199 THR A C 1
ATOM 1498 O O . THR A 1 199 ? 22.150 -7.037 -4.055 1.00 98.19 199 THR A O 1
ATOM 1501 N N . ASP A 1 200 ? 21.797 -8.027 -2.073 1.00 98.38 200 ASP A N 1
ATOM 1502 C CA . ASP A 1 200 ? 22.426 -9.306 -2.414 1.00 98.38 200 ASP A CA 1
ATOM 1503 C C . ASP A 1 200 ? 21.704 -10.022 -3.567 1.00 98.38 200 ASP A C 1
ATOM 1505 O O . ASP A 1 200 ? 22.352 -10.573 -4.456 1.00 98.38 200 ASP A O 1
ATOM 1509 N N . LEU A 1 201 ? 20.365 -10.001 -3.585 1.00 98.38 201 LEU A N 1
ATOM 1510 C CA . LEU A 1 201 ? 19.565 -10.645 -4.636 1.00 98.38 201 LEU A CA 1
ATOM 1511 C C . LEU A 1 201 ? 19.622 -9.904 -5.977 1.00 98.38 201 LEU A C 1
ATOM 1513 O O . LEU A 1 201 ? 19.599 -10.543 -7.027 1.00 98.38 201 LEU A O 1
ATOM 1517 N N . THR A 1 202 ? 19.656 -8.571 -5.955 1.00 97.50 202 THR A N 1
ATOM 1518 C CA . THR A 1 202 ? 19.653 -7.749 -7.179 1.00 97.50 202 THR A CA 1
ATOM 1519 C C . THR A 1 202 ? 21.056 -7.446 -7.699 1.00 97.50 202 THR A C 1
ATOM 1521 O O . THR A 1 202 ? 21.211 -7.086 -8.864 1.00 97.50 202 THR A O 1
ATOM 1524 N N . GLY A 1 203 ? 22.082 -7.560 -6.851 1.00 97.81 203 GLY A N 1
ATOM 1525 C CA . GLY A 1 203 ? 23.452 -7.153 -7.163 1.00 97.81 203 GLY A CA 1
ATOM 1526 C C . GLY A 1 203 ? 23.634 -5.637 -7.315 1.00 97.81 203 GLY A C 1
ATOM 1527 O O . GLY A 1 203 ? 24.680 -5.193 -7.789 1.00 97.81 203 GLY A O 1
ATOM 1528 N N . LEU A 1 204 ? 22.630 -4.832 -6.948 1.00 97.12 204 LEU A N 1
ATOM 1529 C CA . LEU A 1 204 ? 22.710 -3.372 -6.973 1.00 97.12 204 LEU A CA 1
ATOM 1530 C C . LEU A 1 204 ? 23.392 -2.849 -5.703 1.00 97.12 204 LEU A C 1
ATOM 1532 O O . LEU A 1 204 ? 23.261 -3.459 -4.651 1.00 97.12 204 LEU A O 1
ATOM 1536 N N . PRO A 1 205 ? 24.097 -1.704 -5.757 1.00 96.25 205 PRO A N 1
ATOM 1537 C CA . PRO A 1 205 ? 24.920 -1.233 -4.638 1.00 96.25 205 PRO A CA 1
ATOM 1538 C C . PRO A 1 205 ? 24.120 -0.675 -3.453 1.00 96.25 205 PRO A C 1
ATOM 1540 O O . PRO A 1 205 ? 24.686 -0.463 -2.383 1.00 96.25 205 PRO A O 1
ATOM 1543 N N . ALA A 1 206 ? 22.840 -0.359 -3.650 1.00 95.00 206 ALA A N 1
ATOM 1544 C CA . ALA A 1 206 ? 21.988 0.215 -2.622 1.00 95.00 206 ALA A CA 1
ATOM 1545 C C . ALA A 1 206 ? 20.513 -0.054 -2.920 1.00 95.00 206 ALA A C 1
ATOM 1547 O O . ALA A 1 206 ? 20.104 -0.178 -4.075 1.00 95.00 206 ALA A O 1
ATOM 1548 N N . THR A 1 207 ? 19.710 -0.054 -1.861 1.00 97.31 207 THR A N 1
ATOM 1549 C CA . THR A 1 207 ? 18.254 -0.163 -1.924 1.00 97.31 207 THR A CA 1
ATOM 1550 C C . THR A 1 207 ? 17.611 0.634 -0.790 1.00 97.31 207 THR A C 1
ATOM 1552 O O . THR A 1 207 ? 18.245 0.941 0.225 1.00 97.31 207 THR A O 1
ATOM 1555 N N . ASN A 1 208 ? 16.345 0.998 -0.958 1.00 96.94 208 ASN A N 1
ATOM 1556 C CA . ASN A 1 208 ? 15.563 1.673 0.070 1.00 96.94 208 ASN A CA 1
ATOM 1557 C C . ASN A 1 208 ? 14.921 0.667 1.046 1.00 96.94 208 ASN A C 1
ATOM 1559 O O . ASN A 1 208 ? 15.077 -0.545 0.925 1.00 96.94 208 ASN A O 1
ATOM 1563 N N . ALA A 1 209 ? 14.183 1.181 2.027 1.00 97.19 209 ALA A N 1
ATOM 1564 C CA . ALA A 1 209 ? 13.520 0.388 3.058 1.00 97.19 209 ALA A CA 1
ATOM 1565 C C . ALA A 1 209 ? 12.069 -0.003 2.693 1.00 97.19 209 ALA A C 1
ATOM 1567 O O . ALA A 1 209 ? 11.238 -0.072 3.597 1.00 97.19 209 ALA A O 1
ATOM 1568 N N . SER A 1 210 ? 11.786 -0.260 1.403 1.00 98.00 210 SER A N 1
ATOM 1569 C CA . SER A 1 210 ? 10.487 -0.570 0.752 1.00 98.00 210 SER A CA 1
ATOM 1570 C C . SER A 1 210 ? 9.803 0.586 0.002 1.00 98.00 210 SER A C 1
ATOM 1572 O O . SER A 1 210 ? 10.108 1.763 0.197 1.00 98.00 210 SER A O 1
ATOM 1574 N N . LEU A 1 211 ? 8.869 0.205 -0.879 1.00 98.19 211 LEU A N 1
ATOM 1575 C CA . LEU A 1 211 ? 7.868 1.039 -1.557 1.00 98.19 211 LEU A CA 1
ATOM 1576 C C . LEU A 1 211 ? 6.491 0.357 -1.436 1.00 98.19 211 LEU A C 1
ATOM 1578 O O . LEU A 1 211 ? 6.381 -0.703 -0.823 1.00 98.19 211 LEU A O 1
ATOM 1582 N N . LEU A 1 212 ? 5.444 0.969 -1.995 1.00 98.06 212 LEU A N 1
ATOM 1583 C CA . LEU A 1 212 ? 4.059 0.516 -1.818 1.00 98.06 212 LEU A CA 1
ATOM 1584 C C . LEU A 1 212 ? 3.763 -0.815 -2.525 1.00 98.06 212 LEU A C 1
ATOM 1586 O O . LEU A 1 212 ? 3.235 -1.735 -1.906 1.00 98.06 212 LEU A O 1
ATOM 1590 N N . ASP A 1 213 ? 4.092 -0.911 -3.813 1.00 98.19 213 ASP A N 1
ATOM 1591 C CA . ASP A 1 213 ? 3.907 -2.103 -4.642 1.00 98.19 213 ASP A CA 1
ATOM 1592 C C . ASP A 1 213 ? 4.841 -2.070 -5.871 1.00 98.19 213 ASP A C 1
ATOM 1594 O O . ASP A 1 213 ? 5.582 -1.108 -6.083 1.00 98.19 213 ASP A O 1
ATOM 1598 N N . GLU A 1 214 ? 4.822 -3.131 -6.683 1.00 98.19 214 GLU A N 1
ATOM 1599 C CA . GLU A 1 214 ? 5.648 -3.260 -7.893 1.00 98.19 214 GLU A CA 1
ATOM 1600 C C . GLU A 1 214 ? 5.367 -2.157 -8.927 1.00 98.19 214 GLU A C 1
ATOM 1602 O O . GLU A 1 214 ? 6.297 -1.535 -9.441 1.00 98.19 214 GLU A O 1
ATOM 1607 N N . GLY A 1 215 ? 4.091 -1.886 -9.221 1.00 97.31 215 GLY A N 1
ATOM 1608 C CA . GLY A 1 215 ? 3.702 -0.926 -10.254 1.00 97.31 215 GLY A CA 1
ATOM 1609 C C . GLY A 1 215 ? 4.113 0.502 -9.901 1.00 97.31 215 GLY A C 1
ATOM 1610 O O . GLY A 1 215 ? 4.642 1.239 -10.733 1.00 97.31 215 GLY A O 1
ATOM 1611 N N . THR A 1 216 ? 3.922 0.895 -8.643 1.00 97.94 216 THR A N 1
ATOM 1612 C CA . THR A 1 216 ? 4.368 2.193 -8.133 1.00 97.94 216 THR A CA 1
ATOM 1613 C C . THR A 1 216 ? 5.887 2.274 -8.043 1.00 97.94 216 THR A C 1
ATOM 1615 O O . THR A 1 216 ? 6.431 3.322 -8.381 1.00 97.94 216 THR A O 1
ATOM 1618 N N . ALA A 1 217 ? 6.588 1.189 -7.694 1.00 98.19 217 ALA A N 1
ATOM 1619 C CA . ALA A 1 217 ? 8.049 1.141 -7.744 1.00 98.19 217 ALA A CA 1
ATOM 1620 C C . ALA A 1 217 ? 8.594 1.330 -9.170 1.00 98.19 217 ALA A C 1
ATOM 1622 O O . ALA A 1 217 ? 9.534 2.100 -9.368 1.00 98.19 217 ALA A O 1
ATOM 1623 N N . ALA A 1 218 ? 7.965 0.710 -10.173 1.00 97.81 218 ALA A N 1
ATOM 1624 C CA . ALA A 1 218 ? 8.265 0.955 -11.583 1.00 97.81 218 ALA A CA 1
ATOM 1625 C C . ALA A 1 218 ? 7.993 2.417 -11.983 1.00 97.81 218 ALA A C 1
ATOM 1627 O O . ALA A 1 218 ? 8.792 3.032 -12.689 1.00 97.81 218 ALA A O 1
ATOM 1628 N N . GLY A 1 219 ? 6.902 3.002 -11.481 1.00 96.81 219 GLY A N 1
ATOM 1629 C CA . GLY A 1 219 ? 6.601 4.427 -11.630 1.00 96.81 219 GLY A CA 1
ATOM 1630 C C . GLY A 1 219 ? 7.688 5.338 -11.052 1.00 96.81 219 GLY A C 1
ATOM 1631 O O . GLY A 1 219 ? 8.097 6.292 -11.709 1.00 96.81 219 GLY A O 1
ATOM 1632 N N . GLU A 1 220 ? 8.204 5.039 -9.859 1.00 97.19 220 GLU A N 1
ATOM 1633 C CA . GLU A 1 220 ? 9.320 5.793 -9.274 1.00 97.19 220 GLU A CA 1
ATOM 1634 C C . GLU A 1 220 ? 10.619 5.597 -10.073 1.00 97.19 220 GLU A C 1
ATOM 1636 O O . GLU A 1 220 ? 11.362 6.557 -10.274 1.00 97.19 220 GLU A O 1
ATOM 1641 N N . ALA A 1 221 ? 10.873 4.401 -10.617 1.00 96.56 221 ALA A N 1
ATOM 1642 C CA . ALA A 1 221 ? 12.011 4.167 -11.509 1.00 96.56 221 ALA A CA 1
ATOM 1643 C C . ALA A 1 221 ? 11.933 5.034 -12.779 1.00 96.56 221 ALA A C 1
ATOM 1645 O O . ALA A 1 221 ? 12.927 5.653 -13.166 1.00 96.56 221 ALA A O 1
ATOM 1646 N N . LEU A 1 222 ? 10.743 5.164 -13.378 1.00 95.81 222 LEU A N 1
ATOM 1647 C CA . LEU A 1 222 ? 10.492 6.104 -14.472 1.00 95.81 222 LEU A CA 1
ATOM 1648 C C . LEU A 1 222 ? 10.842 7.538 -14.065 1.00 95.81 222 LEU A C 1
ATOM 1650 O O . LEU A 1 222 ? 11.548 8.227 -14.803 1.00 95.81 222 LEU A O 1
ATOM 1654 N N . VAL A 1 223 ? 10.398 7.987 -12.889 1.00 94.75 223 VAL A N 1
ATOM 1655 C CA . VAL A 1 223 ? 10.666 9.350 -12.402 1.00 94.75 223 VAL A CA 1
ATOM 1656 C C . VAL A 1 223 ? 12.161 9.573 -12.176 1.00 94.75 223 VAL A C 1
ATOM 1658 O O . VAL A 1 223 ? 12.688 10.614 -12.568 1.00 94.75 223 VAL A O 1
ATOM 1661 N N . VAL A 1 224 ? 12.872 8.592 -11.619 1.00 94.81 224 VAL A N 1
ATOM 1662 C CA . VAL A 1 224 ? 14.332 8.640 -11.451 1.00 94.81 224 VAL A CA 1
ATOM 1663 C C . VAL A 1 224 ? 15.041 8.752 -12.804 1.00 94.81 224 VAL A C 1
ATOM 1665 O O . VAL A 1 224 ? 15.958 9.567 -12.946 1.00 94.81 224 VAL A O 1
ATOM 1668 N N . CYS A 1 225 ? 14.608 7.991 -13.813 1.00 94.69 225 CYS A N 1
ATOM 1669 C CA . CYS A 1 225 ? 15.149 8.068 -15.171 1.00 94.69 225 CYS A CA 1
ATOM 1670 C C . CYS A 1 225 ? 14.908 9.442 -15.812 1.00 94.69 225 CYS A C 1
ATOM 1672 O O . CYS A 1 225 ? 15.847 10.040 -16.340 1.00 94.69 225 CYS A O 1
ATOM 1674 N N . LEU A 1 226 ? 13.685 9.975 -15.716 1.00 92.75 226 LEU A N 1
ATOM 1675 C CA . LEU A 1 226 ? 13.351 11.312 -16.219 1.00 92.75 226 LEU A CA 1
ATOM 1676 C C . LEU A 1 226 ? 14.149 12.408 -15.498 1.00 92.75 226 LEU A C 1
ATOM 1678 O O . LEU A 1 226 ? 14.703 13.291 -16.147 1.00 92.75 226 LEU A O 1
ATOM 1682 N N . GLY A 1 227 ? 14.259 12.339 -14.170 1.00 91.06 227 GLY A N 1
ATOM 1683 C CA . GLY A 1 227 ? 15.001 13.313 -13.365 1.00 91.06 227 GLY A CA 1
ATOM 1684 C C . GLY A 1 227 ? 16.512 13.277 -13.607 1.00 91.06 227 GLY A C 1
ATOM 1685 O O . GLY A 1 227 ? 17.177 14.312 -13.575 1.00 91.06 227 GLY A O 1
ATOM 1686 N N . SER A 1 228 ? 17.059 12.099 -13.912 1.00 89.56 228 SER A N 1
ATOM 1687 C CA . SER A 1 228 ? 18.474 11.926 -14.271 1.00 89.56 228 SER A CA 1
ATOM 1688 C C . SER A 1 228 ? 18.779 12.357 -15.711 1.00 89.56 228 SER A C 1
ATOM 1690 O O . SER A 1 228 ? 19.946 12.512 -16.095 1.00 89.56 228 SER A O 1
ATOM 1692 N N . ALA A 1 229 ? 17.750 12.561 -16.536 1.00 85.25 229 ALA A N 1
ATOM 1693 C CA . ALA A 1 229 ? 17.917 12.936 -17.924 1.00 85.25 229 ALA A CA 1
ATOM 1694 C C . ALA A 1 229 ? 18.357 14.406 -18.055 1.00 85.25 229 ALA A C 1
ATOM 1696 O O . ALA A 1 229 ? 17.618 15.350 -17.796 1.00 85.25 229 ALA A O 1
AT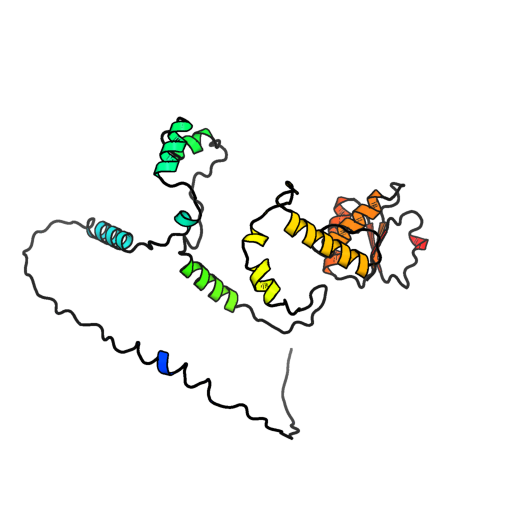OM 1697 N N . ARG A 1 230 ? 19.593 14.622 -18.524 1.00 75.50 230 ARG A N 1
ATOM 1698 C CA . ARG A 1 230 ? 20.200 15.967 -18.636 1.00 75.50 230 ARG A CA 1
ATOM 1699 C C . ARG A 1 230 ? 19.539 16.889 -19.671 1.00 75.50 230 ARG A C 1
ATOM 1701 O O . ARG A 1 230 ? 19.774 18.094 -19.646 1.00 75.50 230 ARG A O 1
ATOM 1708 N N . LYS A 1 231 ? 18.774 16.339 -20.620 1.00 77.81 231 LYS A N 1
ATOM 1709 C CA . LYS A 1 231 ? 18.105 17.089 -21.695 1.00 77.81 231 LYS A CA 1
ATOM 1710 C C . LYS A 1 231 ? 16.595 16.965 -21.530 1.00 77.81 231 LYS A C 1
ATOM 1712 O O . LYS A 1 231 ? 16.092 15.852 -21.455 1.00 77.81 231 LYS A O 1
ATOM 1717 N N . LYS A 1 232 ? 15.868 18.085 -21.621 1.00 74.88 232 LYS A N 1
ATOM 1718 C CA . LYS A 1 232 ? 14.389 18.105 -21.602 1.00 74.88 232 LYS A CA 1
ATOM 1719 C C . LYS A 1 232 ? 13.738 17.301 -22.736 1.00 74.88 232 LYS A C 1
ATOM 1721 O O . LYS A 1 232 ? 12.560 16.992 -22.662 1.00 74.88 232 LYS A O 1
ATOM 1726 N N . THR A 1 233 ? 14.493 16.975 -23.784 1.00 80.62 233 THR A N 1
ATOM 1727 C CA . THR A 1 233 ? 14.034 16.154 -24.913 1.00 80.62 233 THR A CA 1
ATOM 1728 C C . THR A 1 233 ? 13.938 14.665 -24.579 1.00 80.62 233 THR A C 1
ATOM 1730 O O . THR A 1 233 ? 13.372 13.918 -25.368 1.00 80.62 233 THR A O 1
ATOM 1733 N N . ARG A 1 234 ? 14.509 14.223 -23.450 1.00 86.06 234 ARG A N 1
ATOM 1734 C CA . ARG A 1 234 ? 14.440 12.839 -22.972 1.00 86.06 234 ARG A CA 1
ATOM 1735 C C . ARG A 1 234 ? 13.180 12.639 -22.146 1.00 86.06 234 ARG A C 1
ATOM 1737 O O . ARG A 1 234 ? 13.212 12.744 -20.925 1.00 86.06 234 ARG A O 1
ATOM 1744 N N . ASN A 1 235 ? 12.075 12.412 -22.840 1.00 91.94 235 ASN A N 1
ATOM 1745 C CA . ASN A 1 235 ? 10.750 12.267 -22.246 1.00 91.94 235 ASN A CA 1
ATOM 1746 C C . ASN A 1 235 ? 10.054 10.955 -22.633 1.00 91.94 235 ASN A C 1
ATOM 1748 O O . ASN A 1 235 ? 8.876 10.802 -22.339 1.00 91.94 235 ASN A O 1
ATOM 1752 N N . VAL A 1 236 ? 10.750 10.029 -23.297 1.00 94.88 236 VAL A N 1
ATOM 1753 C CA . VAL A 1 236 ? 10.202 8.719 -23.669 1.00 94.88 236 VAL A CA 1
ATOM 1754 C C . VAL A 1 236 ? 10.737 7.655 -22.721 1.00 94.88 236 VAL A C 1
ATOM 1756 O O . VAL A 1 236 ? 11.945 7.578 -22.497 1.00 94.88 236 VAL A O 1
ATOM 1759 N N . PHE A 1 237 ? 9.863 6.809 -22.193 1.00 96.38 237 PHE A N 1
ATOM 1760 C CA . PHE A 1 237 ? 10.221 5.656 -21.377 1.00 96.38 237 PHE A CA 1
ATOM 1761 C C . PHE A 1 237 ? 9.706 4.382 -22.050 1.00 96.38 237 PHE A C 1
ATOM 1763 O O . PHE A 1 237 ? 8.542 4.303 -22.437 1.00 96.38 237 PHE A O 1
ATOM 1770 N N . PHE A 1 238 ? 10.577 3.395 -22.226 1.00 97.62 238 PHE A N 1
ATOM 1771 C CA . PHE A 1 238 ? 10.198 2.118 -22.824 1.00 97.62 238 PHE A CA 1
ATOM 1772 C C . PHE A 1 238 ? 9.743 1.127 -21.747 1.00 97.62 238 PHE A C 1
ATOM 1774 O O . PHE A 1 238 ? 10.358 1.054 -20.685 1.00 97.62 238 PHE A O 1
ATOM 1781 N N . ALA A 1 239 ? 8.712 0.335 -22.020 1.00 97.88 239 ALA A N 1
ATOM 1782 C CA . ALA A 1 239 ? 8.310 -0.779 -21.170 1.00 97.88 239 ALA A CA 1
ATOM 1783 C C . ALA A 1 239 ? 8.110 -2.049 -22.005 1.00 97.88 239 ALA A C 1
ATOM 1785 O O . ALA A 1 239 ? 7.460 -2.019 -23.048 1.00 97.88 239 ALA A O 1
ATOM 1786 N N . ASP A 1 240 ? 8.661 -3.165 -21.538 1.00 98.00 240 ASP A N 1
ATOM 1787 C CA . ASP A 1 240 ? 8.440 -4.472 -22.153 1.00 98.00 240 ASP A CA 1
ATOM 1788 C C . ASP A 1 240 ? 6.954 -4.860 -22.084 1.00 98.00 240 ASP A C 1
ATOM 1790 O O . ASP A 1 240 ? 6.307 -4.749 -21.039 1.00 98.00 240 ASP A O 1
ATOM 1794 N N . GLU A 1 241 ? 6.406 -5.340 -23.200 1.00 96.81 241 GLU A N 1
ATOM 1795 C CA . GLU A 1 241 ? 5.014 -5.792 -23.293 1.00 96.81 241 GLU A CA 1
ATOM 1796 C C . GLU A 1 241 ? 4.694 -6.974 -22.366 1.00 96.81 241 GLU A C 1
ATOM 1798 O O . GLU A 1 241 ? 3.532 -7.192 -22.022 1.00 96.81 241 GLU A O 1
ATOM 1803 N N . ASN A 1 242 ? 5.720 -7.712 -21.929 1.00 96.81 242 ASN A N 1
ATOM 1804 C CA . ASN A 1 242 ? 5.586 -8.840 -21.009 1.00 96.81 242 ASN A CA 1
ATOM 1805 C C . ASN A 1 242 ? 5.584 -8.437 -19.523 1.00 96.81 242 ASN A C 1
ATOM 1807 O O . ASN A 1 242 ? 5.369 -9.291 -18.656 1.00 96.81 242 ASN A O 1
ATOM 1811 N N . CYS A 1 243 ? 5.779 -7.152 -19.202 1.00 97.56 243 CYS A N 1
ATOM 1812 C CA . CYS A 1 243 ? 5.545 -6.653 -17.850 1.00 97.56 243 CYS A CA 1
ATOM 1813 C C . CYS A 1 243 ? 4.095 -6.915 -17.413 1.00 97.56 243 CYS A C 1
ATOM 1815 O O . CYS A 1 243 ? 3.173 -7.049 -18.220 1.00 97.56 243 CYS A O 1
ATOM 1817 N N . HIS A 1 244 ? 3.864 -6.970 -16.102 1.00 98.00 244 HIS A N 1
ATOM 1818 C CA . HIS A 1 244 ? 2.519 -7.209 -15.597 1.00 98.00 244 HIS A CA 1
ATOM 1819 C C . HIS A 1 244 ? 1.543 -6.097 -16.030 1.00 98.00 244 HIS A C 1
ATOM 1821 O O . HIS A 1 244 ? 1.899 -4.915 -16.001 1.00 98.00 244 HIS A O 1
ATOM 1827 N N . PRO A 1 245 ? 0.296 -6.439 -16.408 1.00 97.06 245 PRO A N 1
ATOM 1828 C CA . PRO A 1 245 ? -0.637 -5.476 -16.994 1.00 97.06 245 PRO A CA 1
ATOM 1829 C C . PRO A 1 245 ? -0.963 -4.318 -16.043 1.00 97.06 245 PRO A C 1
ATOM 1831 O O . PRO A 1 245 ? -1.102 -3.178 -16.482 1.00 97.06 245 PRO A O 1
ATOM 1834 N N . GLN A 1 246 ? -1.026 -4.577 -14.733 1.00 97.94 246 GLN A N 1
ATOM 1835 C CA . GLN A 1 246 ? -1.193 -3.527 -13.729 1.00 97.94 246 GLN A CA 1
ATOM 1836 C C . GLN A 1 246 ? 0.033 -2.608 -13.614 1.00 97.94 246 GLN A C 1
ATOM 1838 O O . GLN A 1 246 ? -0.130 -1.414 -13.383 1.00 97.94 246 GLN A O 1
ATOM 1843 N N . THR A 1 247 ? 1.245 -3.132 -13.821 1.00 98.38 247 THR A N 1
ATOM 1844 C CA . THR A 1 247 ? 2.489 -2.348 -13.810 1.00 98.38 247 THR A CA 1
ATOM 1845 C C . THR A 1 247 ? 2.511 -1.387 -14.999 1.00 98.38 247 THR A C 1
ATOM 1847 O O . THR A 1 247 ? 2.757 -0.196 -14.815 1.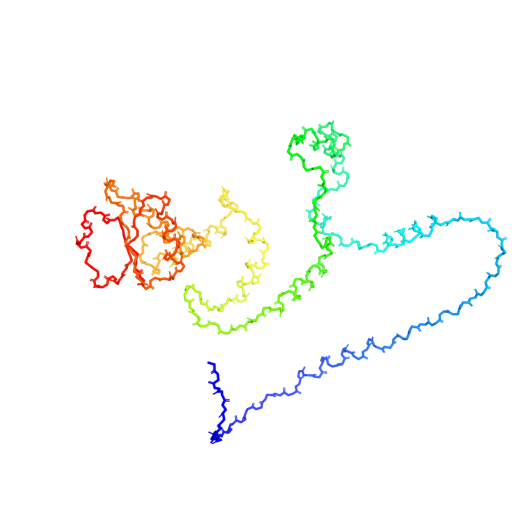00 98.38 247 THR A O 1
ATOM 1850 N N . LEU A 1 248 ? 2.141 -1.860 -16.196 1.00 97.75 248 LEU A N 1
ATOM 1851 C CA . LEU A 1 248 ? 1.987 -1.008 -17.382 1.00 97.75 248 LEU A CA 1
ATOM 1852 C C . LEU A 1 248 ? 0.915 0.073 -17.180 1.00 97.75 248 LEU A C 1
ATOM 1854 O O . LEU A 1 248 ? 1.146 1.239 -17.498 1.00 97.75 248 LEU A O 1
ATOM 1858 N N . ALA A 1 249 ? -0.237 -0.281 -16.601 1.00 97.81 249 ALA A N 1
ATOM 1859 C CA . ALA A 1 249 ? -1.300 0.683 -16.315 1.00 97.81 249 ALA A CA 1
ATOM 1860 C C . ALA A 1 249 ? -0.831 1.799 -15.361 1.00 97.81 249 ALA A C 1
ATOM 1862 O O . ALA A 1 249 ? -1.049 2.978 -15.640 1.00 97.81 249 ALA A O 1
ATOM 1863 N N . VAL A 1 250 ? -0.136 1.445 -14.273 1.00 98.00 250 VAL A N 1
ATOM 1864 C CA . VAL A 1 250 ? 0.418 2.429 -13.328 1.00 98.00 250 VAL A CA 1
ATOM 1865 C C . VAL A 1 250 ? 1.489 3.297 -13.989 1.00 98.00 250 VAL A C 1
ATOM 1867 O O . VAL A 1 250 ? 1.502 4.508 -13.761 1.00 98.00 250 VAL A O 1
ATOM 1870 N N . LEU A 1 251 ? 2.350 2.722 -14.836 1.00 97.19 251 LEU A N 1
ATOM 1871 C C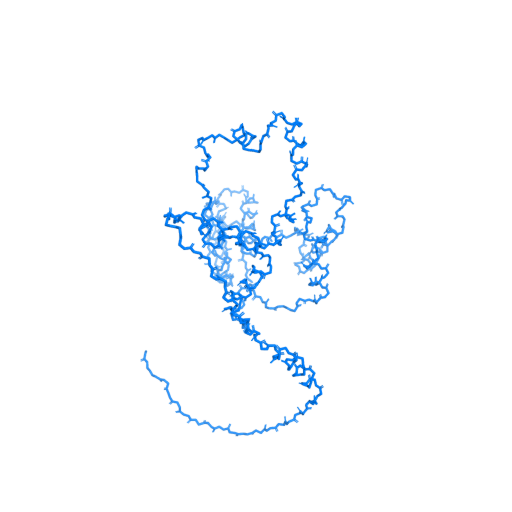A . LEU A 1 251 ? 3.345 3.480 -15.597 1.00 97.19 251 LEU A CA 1
ATOM 1872 C C . LEU A 1 251 ? 2.698 4.531 -16.497 1.00 97.19 251 LEU A C 1
ATOM 1874 O O . LEU A 1 251 ? 3.131 5.680 -16.467 1.00 97.19 251 LEU A O 1
ATOM 1878 N N . HIS A 1 252 ? 1.651 4.173 -17.245 1.00 96.94 252 HIS A N 1
ATOM 1879 C CA . HIS A 1 252 ? 0.919 5.129 -18.077 1.00 96.94 252 HIS A CA 1
ATOM 1880 C C . HIS A 1 252 ? 0.344 6.278 -17.242 1.00 96.94 252 HIS A C 1
ATOM 1882 O O . HIS A 1 252 ? 0.621 7.440 -17.536 1.00 96.94 252 HIS A O 1
ATOM 1888 N N . THR A 1 253 ? -0.364 5.974 -16.148 1.00 97.12 253 THR A N 1
ATOM 1889 C CA . THR A 1 253 ? -0.930 7.006 -15.263 1.00 97.12 253 THR A CA 1
ATOM 1890 C C . THR A 1 253 ? 0.148 7.898 -14.641 1.00 97.12 253 THR A C 1
ATOM 1892 O O . THR A 1 253 ? -0.031 9.109 -14.523 1.00 97.12 253 THR A O 1
ATOM 1895 N N . ARG A 1 254 ? 1.293 7.332 -14.241 1.00 96.19 254 ARG A N 1
ATOM 1896 C CA . ARG A 1 254 ? 2.409 8.118 -13.696 1.00 96.19 254 ARG A CA 1
ATOM 1897 C C . ARG A 1 254 ? 3.064 8.988 -14.766 1.00 96.19 254 ARG A C 1
ATOM 1899 O O 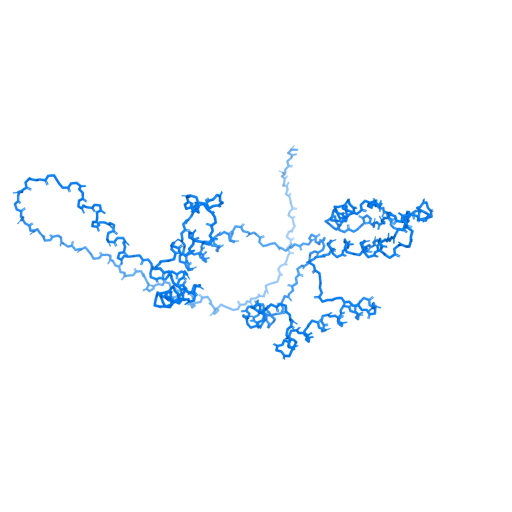. ARG A 1 254 ? 3.353 10.147 -14.487 1.00 96.19 254 ARG A O 1
ATOM 1906 N N . ALA A 1 255 ? 3.264 8.465 -15.972 1.00 95.62 255 ALA A N 1
ATOM 1907 C CA . ALA A 1 255 ? 3.878 9.190 -17.079 1.00 95.62 255 ALA A CA 1
ATOM 1908 C C . ALA A 1 255 ? 3.065 10.423 -17.499 1.00 95.62 255 ALA A C 1
ATOM 1910 O O . ALA A 1 255 ? 3.657 11.477 -17.743 1.00 95.62 255 ALA A O 1
ATOM 1911 N N . GLU A 1 256 ? 1.729 10.330 -17.494 1.00 94.81 256 GLU A N 1
ATOM 1912 C CA . GLU A 1 256 ? 0.828 11.460 -17.767 1.00 94.81 256 GLU A CA 1
ATOM 1913 C C . GLU A 1 256 ? 1.118 12.664 -16.858 1.00 94.81 256 GLU A C 1
ATOM 1915 O O . GLU A 1 256 ? 1.225 13.792 -17.340 1.00 94.81 256 GLU A O 1
ATOM 1920 N N . GLY A 1 257 ? 1.338 12.428 -15.559 1.00 92.19 257 GLY A N 1
ATOM 1921 C CA . GLY A 1 257 ? 1.644 13.486 -14.589 1.00 92.19 257 GLY A CA 1
ATOM 1922 C C . GLY A 1 257 ? 2.967 14.219 -14.848 1.00 92.19 257 GLY A C 1
ATOM 1923 O O . GLY A 1 257 ? 3.120 15.370 -14.442 1.00 92.19 257 GLY A O 1
ATOM 1924 N N . PHE A 1 258 ? 3.905 13.582 -15.553 1.00 90.44 258 PHE A N 1
ATOM 1925 C CA . PHE A 1 258 ? 5.210 14.152 -15.906 1.00 90.44 258 PHE A CA 1
ATOM 1926 C C . PHE A 1 258 ? 5.324 14.554 -17.384 1.00 90.44 258 PHE A C 1
ATOM 1928 O O . PHE A 1 258 ? 6.379 15.032 -17.804 1.00 90.44 258 PHE A O 1
ATOM 1935 N N . GLY A 1 259 ? 4.263 14.378 -18.182 1.00 91.12 259 GLY A N 1
ATOM 1936 C CA . GLY A 1 259 ? 4.296 14.626 -19.626 1.00 91.12 259 GLY A CA 1
ATOM 1937 C C . GLY A 1 259 ? 5.275 13.713 -20.377 1.00 91.12 259 GLY A C 1
ATOM 1938 O O . GLY A 1 259 ? 5.859 14.127 -21.382 1.00 91.12 259 GLY A O 1
ATOM 1939 N N . ALA A 1 260 ? 5.492 12.500 -19.864 1.00 93.69 260 ALA A N 1
ATOM 1940 C CA . ALA A 1 260 ? 6.335 11.490 -20.490 1.00 93.69 260 ALA A CA 1
ATOM 1941 C C . ALA A 1 260 ? 5.511 10.561 -21.393 1.00 93.69 260 ALA A C 1
ATOM 1943 O O . ALA A 1 260 ? 4.346 10.275 -21.127 1.00 93.69 260 ALA A O 1
ATOM 1944 N N . GLU A 1 261 ? 6.130 10.079 -22.464 1.00 95.31 261 GLU A N 1
ATOM 1945 C CA . GLU A 1 261 ? 5.546 9.109 -23.389 1.00 95.31 261 GLU A CA 1
ATOM 1946 C C . GLU A 1 261 ? 6.013 7.702 -23.007 1.00 95.31 261 GLU A C 1
ATOM 1948 O O . GLU A 1 261 ? 7.215 7.464 -22.888 1.00 95.31 261 GLU A O 1
ATOM 1953 N N . ILE A 1 262 ? 5.077 6.766 -22.834 1.00 96.94 262 ILE A N 1
ATOM 1954 C CA . ILE A 1 262 ? 5.398 5.345 -22.669 1.00 96.94 262 ILE A CA 1
ATOM 1955 C C . ILE A 1 262 ? 5.312 4.655 -24.025 1.00 96.94 262 ILE A C 1
ATOM 1957 O O . ILE A 1 262 ? 4.267 4.699 -24.673 1.00 96.94 262 ILE A O 1
ATOM 1961 N N . VAL A 1 263 ? 6.384 3.972 -24.415 1.00 96.88 263 VAL A N 1
ATOM 1962 C CA . VAL A 1 263 ? 6.400 3.089 -25.586 1.00 96.88 263 VAL A CA 1
ATOM 1963 C C . VAL A 1 263 ? 6.454 1.649 -25.101 1.00 96.88 263 VAL A C 1
ATOM 1965 O O . VAL A 1 263 ? 7.372 1.283 -24.372 1.00 96.88 263 VAL A O 1
ATOM 1968 N N . VAL A 1 264 ? 5.475 0.842 -25.509 1.00 97.50 264 VAL A N 1
ATOM 1969 C CA . VAL A 1 264 ? 5.385 -0.577 -25.146 1.00 97.50 264 VAL A CA 1
ATOM 1970 C C . VAL A 1 264 ? 5.744 -1.449 -26.345 1.00 97.50 264 VAL A C 1
ATOM 1972 O O . VAL A 1 264 ? 5.293 -1.174 -27.458 1.00 97.50 264 VAL A O 1
ATOM 1975 N N . GLY A 1 265 ? 6.530 -2.502 -26.129 1.00 96.75 265 GLY A N 1
ATOM 1976 C CA . GLY A 1 265 ? 6.818 -3.509 -27.152 1.00 96.75 265 GLY A CA 1
ATOM 1977 C C . GLY A 1 265 ? 7.738 -4.620 -26.655 1.00 96.75 265 GLY A C 1
ATOM 1978 O O . GLY A 1 265 ? 8.173 -4.605 -25.508 1.00 96.75 265 GLY A O 1
ATOM 1979 N N . ASP A 1 266 ? 8.062 -5.576 -27.524 1.00 97.19 266 ASP A N 1
ATOM 1980 C CA . ASP A 1 266 ? 9.036 -6.628 -27.221 1.00 97.19 266 ASP A CA 1
ATOM 1981 C C . ASP A 1 266 ? 10.463 -6.062 -27.206 1.00 97.19 266 ASP A C 1
ATOM 1983 O O . ASP A 1 266 ? 11.019 -5.675 -28.240 1.00 97.19 266 ASP A O 1
ATOM 1987 N N . TYR A 1 267 ? 11.088 -6.059 -26.027 1.00 95.94 267 TYR A N 1
ATOM 1988 C CA . TYR A 1 267 ? 12.431 -5.510 -25.830 1.00 95.94 267 TYR A CA 1
ATOM 1989 C C . TYR A 1 267 ? 13.513 -6.191 -26.687 1.00 95.94 267 TYR A C 1
ATOM 1991 O O . TYR A 1 267 ? 14.574 -5.606 -26.906 1.00 95.94 267 TYR A O 1
ATOM 1999 N N . LYS A 1 268 ? 13.282 -7.421 -27.167 1.00 95.38 268 LYS A N 1
ATOM 2000 C CA . LYS A 1 268 ? 14.254 -8.169 -27.982 1.00 95.38 268 LYS A CA 1
ATOM 2001 C C . LYS A 1 268 ? 14.272 -7.724 -29.437 1.00 95.38 268 LYS A C 1
ATOM 2003 O O . LYS A 1 268 ? 15.297 -7.874 -30.100 1.00 95.38 268 LYS A O 1
ATOM 2008 N N . THR A 1 269 ? 13.142 -7.237 -29.942 1.00 96.12 269 THR A N 1
ATOM 2009 C CA . THR A 1 269 ? 12.954 -6.892 -31.359 1.00 96.12 269 THR A CA 1
ATOM 2010 C C . THR A 1 269 ? 12.777 -5.395 -31.589 1.00 96.12 269 THR A C 1
ATOM 2012 O O . THR A 1 269 ? 12.926 -4.933 -32.721 1.00 96.12 269 THR A O 1
ATOM 2015 N N . PHE A 1 270 ? 12.503 -4.628 -30.534 1.00 94.88 270 PHE A N 1
ATOM 2016 C CA . PHE A 1 270 ? 12.314 -3.189 -30.613 1.00 94.88 270 PHE A CA 1
ATOM 2017 C C . PHE A 1 270 ? 13.594 -2.449 -31.041 1.00 94.88 270 PHE A C 1
ATOM 2019 O O . PHE A 1 270 ? 14.668 -2.615 -30.458 1.00 94.88 270 PHE A O 1
ATOM 2026 N N . ASP A 1 271 ? 13.473 -1.578 -32.046 1.00 94.81 271 ASP A N 1
ATOM 2027 C CA . ASP A 1 271 ? 14.571 -0.723 -32.499 1.00 94.81 271 ASP A CA 1
ATOM 2028 C C . ASP A 1 271 ? 14.719 0.506 -31.590 1.00 94.81 271 ASP A C 1
ATOM 2030 O O . ASP A 1 271 ? 14.132 1.564 -31.831 1.00 94.81 271 ASP A O 1
ATOM 2034 N N . PHE A 1 272 ? 15.548 0.391 -30.551 1.00 92.75 272 PHE A N 1
ATOM 2035 C CA . PHE A 1 272 ? 15.851 1.507 -29.648 1.00 92.75 272 PHE A CA 1
ATOM 2036 C C . PHE A 1 272 ? 16.542 2.690 -30.343 1.00 92.75 272 PHE A C 1
ATOM 2038 O O . PHE A 1 272 ? 16.442 3.817 -29.852 1.00 92.75 272 PHE A O 1
ATOM 2045 N N . ALA A 1 273 ? 17.209 2.481 -31.485 1.00 91.69 273 ALA A N 1
ATOM 2046 C CA . ALA A 1 273 ? 17.845 3.574 -32.217 1.00 91.69 273 ALA A CA 1
ATOM 2047 C C . ALA A 1 273 ? 16.804 4.537 -32.812 1.00 91.69 273 ALA A C 1
ATOM 2049 O O . ALA A 1 273 ? 17.081 5.733 -32.922 1.00 91.69 273 ALA A O 1
ATOM 2050 N N . SER A 1 274 ? 15.589 4.052 -33.101 1.00 92.12 274 SER A N 1
ATOM 2051 C CA . SER A 1 274 ? 14.466 4.874 -33.576 1.00 92.12 274 SER A CA 1
ATOM 2052 C C . SER A 1 274 ? 14.037 5.961 -32.578 1.00 92.12 274 SER A C 1
ATOM 2054 O O . SER A 1 274 ? 13.587 7.034 -32.984 1.00 92.12 274 SER A O 1
ATOM 2056 N N . LEU A 1 275 ? 14.228 5.727 -31.273 1.00 89.44 275 LEU A N 1
ATOM 2057 C CA . LEU A 1 275 ? 13.929 6.700 -30.216 1.00 89.44 275 LEU A CA 1
ATOM 2058 C C . LEU A 1 275 ? 15.045 7.741 -30.046 1.00 89.44 275 LEU A C 1
ATOM 2060 O O . LEU A 1 275 ? 14.817 8.808 -29.465 1.00 89.44 275 LEU A O 1
ATOM 2064 N N . GLY A 1 276 ? 16.241 7.454 -30.567 1.00 87.00 276 GLY A N 1
ATOM 2065 C CA . GLY A 1 276 ? 17.403 8.332 -30.540 1.00 87.00 276 GLY A CA 1
ATOM 2066 C C . GLY A 1 276 ? 17.650 8.951 -29.163 1.00 87.00 276 GLY A C 1
ATOM 2067 O O . GLY A 1 276 ? 17.679 8.282 -28.134 1.00 87.00 276 GLY A O 1
ATOM 2068 N N . ASP A 1 277 ? 17.793 10.273 -29.142 1.00 87.75 277 ASP A N 1
ATOM 2069 C CA . ASP A 1 277 ? 18.108 11.042 -27.936 1.00 87.75 277 ASP A CA 1
ATOM 2070 C C . ASP A 1 277 ? 16.892 11.304 -27.023 1.00 87.75 277 ASP A C 1
ATOM 2072 O O . ASP A 1 277 ? 17.028 12.059 -26.057 1.00 87.75 277 ASP A O 1
ATOM 2076 N N . ARG A 1 278 ? 15.712 10.738 -27.332 1.00 92.25 278 ARG A N 1
ATOM 2077 C CA . ARG A 1 278 ? 14.461 10.925 -26.571 1.00 92.25 278 ARG A CA 1
ATOM 2078 C C . ARG A 1 278 ? 14.259 9.897 -25.459 1.00 92.25 278 ARG A C 1
ATOM 2080 O O . ARG A 1 278 ? 13.464 10.146 -24.554 1.00 92.25 278 ARG A O 1
ATOM 2087 N N . LEU A 1 279 ? 14.961 8.766 -25.513 1.00 93.69 279 LEU A N 1
ATOM 2088 C CA . LEU A 1 279 ? 14.851 7.710 -24.512 1.00 93.69 279 LEU A CA 1
ATOM 2089 C C . LEU A 1 279 ? 15.444 8.173 -23.171 1.00 93.69 279 LEU A C 1
ATOM 2091 O O . LEU A 1 279 ? 16.612 8.562 -23.085 1.00 93.69 279 LEU A O 1
ATOM 2095 N N . ALA A 1 280 ? 14.626 8.134 -22.126 1.00 94.19 280 ALA A N 1
ATOM 2096 C CA . ALA A 1 280 ? 14.998 8.457 -20.755 1.00 94.19 280 ALA A CA 1
ATOM 2097 C C . ALA A 1 280 ? 15.346 7.207 -19.935 1.00 94.19 280 ALA A C 1
ATOM 2099 O O . ALA A 1 280 ? 16.243 7.257 -19.097 1.00 94.19 280 ALA A O 1
ATOM 2100 N N . GLY A 1 281 ? 14.660 6.091 -20.184 1.00 94.69 281 GLY A N 1
ATOM 2101 C CA . GLY A 1 281 ? 14.851 4.833 -19.467 1.00 94.69 281 GLY A CA 1
ATOM 2102 C C . GLY A 1 281 ? 14.024 3.701 -20.067 1.00 94.69 281 GLY A C 1
ATOM 2103 O O . GLY A 1 281 ? 13.224 3.926 -20.978 1.00 94.69 281 GLY A O 1
ATOM 2104 N N . ALA A 1 282 ? 14.245 2.491 -19.562 1.00 96.00 282 ALA A N 1
ATOM 2105 C CA . ALA A 1 282 ? 13.533 1.295 -19.983 1.00 96.00 282 ALA A CA 1
ATOM 2106 C C . ALA A 1 282 ? 13.215 0.404 -18.775 1.00 96.00 282 ALA A C 1
ATOM 2108 O O . ALA A 1 282 ? 14.043 0.278 -17.871 1.00 96.00 282 ALA A O 1
ATOM 2109 N N . LEU A 1 283 ? 12.044 -0.230 -18.792 1.00 97.62 283 LEU A N 1
ATOM 2110 C CA . LEU A 1 283 ? 11.666 -1.321 -17.899 1.00 97.62 283 LEU A CA 1
ATOM 2111 C C . LEU A 1 283 ? 11.541 -2.611 -18.710 1.00 97.62 283 LEU A C 1
ATOM 2113 O O . LEU A 1 283 ? 10.899 -2.623 -19.759 1.00 97.62 283 LEU A O 1
ATOM 2117 N N . VAL A 1 284 ? 12.145 -3.684 -18.209 1.00 95.25 284 VAL A N 1
ATOM 2118 C CA . VAL A 1 284 ? 12.112 -5.020 -18.817 1.00 95.25 284 VAL A CA 1
ATOM 2119 C C . VAL A 1 284 ? 11.609 -6.044 -17.805 1.00 95.25 284 VAL A C 1
ATOM 2121 O O . VAL A 1 284 ? 11.804 -5.844 -16.602 1.00 95.25 284 VAL A O 1
ATOM 2124 N N . SER A 1 285 ? 10.939 -7.091 -18.298 1.00 86.69 285 SER A N 1
ATOM 2125 C CA . SER A 1 285 ? 10.453 -8.213 -17.483 1.00 86.69 285 SER A CA 1
ATOM 2126 C C . SER A 1 285 ? 11.499 -9.303 -17.254 1.00 86.69 285 SER A C 1
ATOM 2128 O O . SER A 1 285 ? 12.445 -9.423 -18.071 1.00 86.69 285 SER A O 1
#

Radius of gyration: 33.56 Å; chains: 1; bounding box: 86×77×75 Å

Secondary structure (DSSP, 8-state):
--------------------S-STTTTSSSSSSS----------------------TTHHHHHHHHHHHHTS-S--SHHHH----HHHHHHHHHHHT-S-HHHHHHHHS-GGGS-SS----TT----HHHHHHHHHHHHTTS-------BTTB------HHHIIIIIT-HHHHS----SSGGG-HHHHHHHHHHHHHHHHHH--S---S--S-HHHHHHHHHHHHHHH-SSTT--EEEEETTS-HHHHHHHHHHHHHHTPEEEEE-TTT--GGGGGGGEEEEE--

Foldseek 3Di:
DDDDDDDDDDDDDDDDDDDDDDPVPPVVVVVPPPPPDDPDDDDDDDDDDDDDDDDDPPPVVVVVVVVCVVVPDPQFVCVVVDDDDPVRLCVVCVVVVHRDPVRVCPVVDDPVPDDPDDDDDPPDGDRPVRVVVVVVVVVVVDDDDQDPPPLQDDDDDDPVCCCVPAVVDCVHVVDDDPPPCVVVVVVVVVLVVVFVVVCVVVVPPTDGSDDDGDLVVLLVVLVVLCVPQPDPLQQEEEEEPPHRPSSVVSNVVSSVVVVHHYDYYHPVPDDPCVCPSRHSYYYYD

Sequence (285 aa):
MLPRSTVSKAQSLARLGAVPSSVLATAALRAALLHTLKPRQSSAAAATVSSGDSTATGSTASAAAAAVQALAPLDTFLRRHNGPRDSDIESMLQALGFQTLDEMISATVPDSIRLTEPLHIADGEYAEKELLAKLKQIAQKNKIYRSFIGTGYSDVVVPPVILRNILENPGWYTQYTPYQPEISQGRLESLLNFQTVITDLTGLPATNASLLDEGTAAGEALVVCLGSARKKTRNVFFADENCHPQTLAVLHTRAEGFGAEIVVGDYKTFDFASLGDRLAGALVS